Protein AF-A0AAV4MKV2-F1 (afdb_monomer)

Solvent-accessible surface area (backbone atoms only — not comparable to full-atom values): 16990 Å² total; per-residue (Å²): 136,86,70,53,63,86,73,62,61,76,89,38,68,71,73,77,81,74,90,52,66,66,60,51,52,52,49,51,53,54,49,54,58,49,45,43,52,55,52,25,54,71,58,77,49,63,66,92,70,31,40,57,53,22,50,50,35,39,54,48,50,52,52,50,50,50,53,52,50,53,50,51,51,50,53,51,50,55,58,51,53,67,76,67,68,88,72,93,78,82,54,68,83,60,66,81,75,78,70,82,70,58,79,45,41,80,68,66,46,69,58,96,82,42,56,58,62,58,54,49,49,44,46,49,54,50,41,47,46,46,18,34,63,32,66,60,44,90,87,79,41,83,58,74,81,43,28,6,42,80,59,79,27,52,66,65,50,31,52,52,35,52,49,47,48,52,51,52,50,53,49,50,53,51,52,52,50,52,50,53,53,55,46,41,73,80,47,71,83,65,73,54,70,71,47,54,76,66,28,62,52,37,74,77,66,58,46,61,62,91,96,60,63,65,67,63,49,51,52,51,42,44,74,74,67,48,92,73,81,78,74,84,84,79,71,63,48,59,68,54,44,53,48,51,52,50,51,52,50,53,52,51,52,55,51,51,52,50,50,51,54,52,49,52,50,50,62,60,73,70,54,80,74,84,81,80,77,82,78,80,83,77,89,129

Nearest PDB structures (foldseek):
  8qkv-assembly1_M  TM=1.242E-01  e=8.138E+00  Saccharomyces cerevisiae S288C

InterPro domains:
  IPR024041 Ammonium transporter AmtB-like domain [PF00909] (2-79)
  IPR024041 Ammonium transporter AmtB-like domain [PF00909] (102-206)
  IPR029020 Ammonium/urea transporter [G3DSA:1.10.3430.10] (1-85)
  IPR029020 Ammonium/urea transporter [G3DSA:1.10.3430.10] (86-220)

pLDDT: mean 80.58, std 16.39, range [32.56, 98.0]

Foldseek 3Di:
DQAAQPPCDVVHLAADDDPDPVVVVVVVVVVLVVQLCVQLCVLVDDPPVSNVSSVVSNVCSVVVVVVVVVVVVVVVVVVVVVVVDDDPDPCPVVVPDDDDDDPCSVVSNCPPVCCCVCPVVVVLVVLLCQQAAADQDPRPRPVVRAGHPPNPGDCVSNVVSNVVSVVCVCCVVVVVVVVVVVVCVPDNPDDDPLDSVLNCCCVPVVADDPPDDSVVSNVVCVVVVDDDDDPPDDDDYPVVVVVVVVVVVVVVVVVVVVVVVVVVVVVVVPPPDDPPDPPDDDDD

Organism: Caerostris extrusa (NCBI:txid172846)

Secondary structure (DSSP, 8-state):
---PPTTTTTT-SPPPPPS-HHHHHHHHHHHHHHHHHHHHHTT--STTTTHHHHHHHHHHHHHHHHHHHHHHHHHHHHHHHHHT-S--SSSSSGGGS--SS-HHHHTT---TT-HIIIIIIHHHHHHHHHHHHPPP-TTT-TTTT---GGGT--HHHHHHHHHHHHHHHHHHHHHHHHHHHHHHHHS-SSPPHHHHHH-HHHHHH----TT--HHHHHHHHHHTT---PPP-S-PPPHHHHHHHHHHHHHHHHHHHHHHHHHHHHHHHHTSPPP----------

Sequence (284 aa):
MLKPRLHRYDSGTDSLAMGDPGNAIMGLFTLWWGWLVFNTGSSFGITGNKWQYSGRAAINTINASLGGGIAALLMTWLSLFETMGIYSNWCYMCNSGQRSFPFLDRLNIDDPVGAVAVHGVGGILGMTAVGLFVEEDPLLNMTGGLSGLFKGGGFYFLSVQLLSCVCIATWSMSTTFLLLKAINLFIPIRMTEAKELLGADFNEHNIRHDGYDYDAMSQQLIRQGYKMELPKINAPSRHEWDKYLLDKYFESQVQQEQILQNGHRRAWTERPKPRVSRRNIRKK

Radius of gyration: 32.5 Å; Cα contacts (8 Å, |Δi|>4): 159; chains: 1; bounding box: 99×71×99 Å

Structure (mmCIF, N/CA/C/O backbone):
data_AF-A0AAV4MKV2-F1
#
_entry.id   AF-A0AAV4MKV2-F1
#
loop_
_atom_site.group_PDB
_atom_site.id
_atom_site.type_symbol
_atom_site.label_atom_id
_atom_site.label_alt_id
_atom_site.label_comp_id
_atom_site.label_asym_id
_atom_site.label_entity_id
_atom_site.label_seq_id
_atom_site.pdbx_PDB_ins_code
_atom_site.Cartn_x
_atom_site.Cartn_y
_atom_site.Cartn_z
_atom_site.occupancy
_atom_site.B_iso_or_equiv
_atom_site.auth_seq_id
_atom_site.auth_comp_id
_atom_site.auth_asym_id
_atom_site.auth_atom_id
_atom_site.pdbx_PDB_model_num
ATOM 1 N N . MET A 1 1 ? -18.198 -4.438 -1.718 1.00 85.38 1 MET A N 1
ATOM 2 C CA . MET A 1 1 ? -18.321 -5.596 -0.803 1.00 85.38 1 MET A CA 1
ATOM 3 C C . MET A 1 1 ? -18.303 -5.142 0.650 1.00 85.38 1 MET A C 1
ATOM 5 O O . MET A 1 1 ? -19.319 -5.315 1.300 1.00 85.38 1 MET A O 1
ATOM 9 N N . LEU A 1 2 ? -17.221 -4.523 1.139 1.00 88.00 2 LEU A N 1
ATOM 10 C CA . LEU A 1 2 ? -17.109 -4.134 2.551 1.00 88.00 2 LEU A CA 1
ATOM 11 C C . LEU A 1 2 ? -17.912 -2.894 2.957 1.00 88.00 2 LEU A C 1
ATOM 13 O O . LEU A 1 2 ? -18.282 -2.819 4.118 1.00 88.00 2 LEU A O 1
ATOM 17 N N . LYS A 1 3 ? -18.251 -1.998 2.012 1.00 90.69 3 LYS A N 1
ATOM 18 C CA . LYS A 1 3 ? -18.830 -0.654 2.253 1.00 90.69 3 LYS A CA 1
ATOM 19 C C . LYS A 1 3 ? -17.871 0.265 3.047 1.00 90.69 3 LYS A C 1
ATOM 21 O O . LYS A 1 3 ? -16.939 -0.244 3.663 1.00 90.69 3 LYS A O 1
ATOM 26 N N . PRO A 1 4 ? -18.078 1.593 3.040 1.00 91.19 4 PRO A N 1
ATOM 27 C CA . PRO A 1 4 ? -17.299 2.526 3.861 1.00 91.19 4 PRO A CA 1
ATOM 28 C C . PRO A 1 4 ? -17.347 2.221 5.356 1.00 91.19 4 PRO A C 1
ATOM 30 O O . PRO A 1 4 ? -18.337 1.641 5.820 1.00 91.19 4 PRO A O 1
ATOM 33 N N . ARG A 1 5 ? -16.317 2.630 6.109 1.00 91.25 5 ARG A N 1
ATOM 34 C CA . ARG A 1 5 ? -16.359 2.648 7.581 1.00 91.25 5 ARG A CA 1
ATOM 35 C C . ARG A 1 5 ? -17.579 3.426 8.066 1.00 91.25 5 ARG A C 1
ATOM 37 O O . ARG A 1 5 ? -18.035 4.361 7.400 1.00 91.25 5 ARG A O 1
ATOM 44 N N . LEU A 1 6 ? -18.137 2.999 9.194 1.00 90.06 6 LEU A N 1
ATOM 45 C CA . LEU A 1 6 ? -19.321 3.639 9.762 1.00 90.06 6 LEU A CA 1
ATOM 46 C C . LEU A 1 6 ? -19.066 5.129 9.979 1.00 90.06 6 LEU A C 1
ATOM 48 O O . LEU A 1 6 ? -17.997 5.523 10.440 1.00 90.06 6 LEU A O 1
ATOM 52 N N . HIS A 1 7 ? -20.048 5.944 9.601 1.00 88.69 7 HIS A N 1
ATOM 53 C CA . HIS A 1 7 ? -20.020 7.400 9.734 1.00 88.69 7 HIS A CA 1
ATOM 54 C C . HIS A 1 7 ? -18.859 8.118 9.016 1.00 88.69 7 HIS A C 1
ATOM 56 O O . HIS A 1 7 ? -18.666 9.316 9.215 1.00 88.69 7 HIS A O 1
ATOM 62 N N . ARG A 1 8 ? -18.102 7.438 8.133 1.00 86.62 8 ARG A N 1
ATOM 63 C CA . ARG A 1 8 ? -16.940 8.016 7.424 1.00 86.62 8 ARG A CA 1
ATOM 64 C C . ARG A 1 8 ? -17.273 9.287 6.640 1.00 86.62 8 ARG A C 1
ATOM 66 O O . ARG A 1 8 ? -16.419 10.168 6.557 1.00 86.62 8 ARG A O 1
ATOM 73 N N . TYR A 1 9 ? -18.462 9.345 6.041 1.00 87.69 9 TYR A N 1
ATOM 74 C CA . TYR A 1 9 ? -18.882 10.422 5.138 1.00 87.69 9 TYR A CA 1
ATOM 75 C C . TYR A 1 9 ? -20.004 11.303 5.709 1.00 87.69 9 TYR A C 1
ATOM 77 O O . TYR A 1 9 ? -20.496 12.190 5.015 1.00 87.69 9 TYR A O 1
ATOM 85 N N . ASP A 1 10 ? -20.399 11.097 6.969 1.00 87.06 10 ASP A N 1
ATOM 86 C CA . ASP A 1 10 ? -21.524 11.816 7.585 1.00 87.06 10 ASP A CA 1
ATOM 87 C C . ASP A 1 10 ? -21.198 13.298 7.826 1.00 87.06 10 ASP A C 1
ATOM 89 O O . ASP A 1 10 ? -22.064 14.163 7.708 1.00 87.06 10 ASP A O 1
ATOM 93 N N . SER A 1 11 ? -19.932 13.601 8.124 1.00 79.44 11 SER A N 1
ATOM 94 C CA . SER A 1 11 ? -19.403 14.957 8.311 1.00 79.44 11 SER A CA 1
ATOM 95 C C . SER A 1 11 ? -18.717 15.520 7.058 1.00 79.44 11 SER A C 1
ATOM 97 O O . SER A 1 11 ? -18.040 16.545 7.132 1.00 79.44 11 SER A O 1
ATOM 99 N N . GLY A 1 12 ? -18.906 14.877 5.900 1.00 80.88 12 GLY A N 1
ATOM 100 C CA . GLY A 1 12 ? -18.307 15.261 4.623 1.00 80.88 12 GLY A CA 1
ATOM 101 C C . GLY A 1 12 ? -17.178 14.334 4.168 1.00 80.88 12 GLY A C 1
ATOM 102 O O . GLY A 1 12 ? -16.952 13.259 4.715 1.00 80.88 12 GLY A O 1
ATOM 103 N N . THR A 1 13 ? -16.474 14.746 3.113 1.00 77.31 13 THR A N 1
ATOM 104 C CA . THR A 1 13 ? -15.418 13.946 2.467 1.00 77.31 13 THR A CA 1
ATOM 105 C C . THR A 1 13 ? -14.014 14.282 2.954 1.00 77.31 13 THR A C 1
ATOM 107 O O . THR A 1 13 ? -13.050 13.727 2.435 1.00 77.31 13 THR A O 1
ATOM 110 N N . ASP A 1 14 ? -13.879 15.196 3.916 1.00 71.25 14 ASP A N 1
ATOM 111 C CA . ASP A 1 14 ? -12.573 15.638 4.399 1.00 71.25 14 ASP A CA 1
ATOM 112 C C . ASP A 1 14 ? -11.772 14.445 4.959 1.00 71.25 14 ASP A C 1
ATOM 114 O O . ASP A 1 14 ? -12.330 13.444 5.436 1.00 71.25 14 ASP A O 1
ATOM 118 N N . SER A 1 15 ? -10.445 14.513 4.830 1.00 68.38 15 SER A N 1
ATOM 119 C CA . SER A 1 15 ? -9.548 13.448 5.277 1.00 68.38 15 SER A CA 1
ATOM 120 C C . SER A 1 15 ? -9.605 13.299 6.794 1.00 68.38 15 SER A C 1
ATOM 122 O O . SER A 1 15 ? -9.525 14.291 7.521 1.00 68.38 15 SER A O 1
ATOM 124 N N . LEU A 1 16 ? -9.679 12.059 7.276 1.00 72.81 16 LEU A N 1
ATOM 125 C CA . LEU A 1 16 ? -9.583 11.778 8.706 1.00 72.81 16 LEU A CA 1
ATOM 126 C C . LEU A 1 16 ? -8.183 12.118 9.231 1.00 72.81 16 LEU A C 1
ATOM 128 O O . LEU A 1 16 ? -7.187 11.983 8.517 1.00 72.81 16 LEU A O 1
ATOM 132 N N . ALA A 1 17 ? -8.116 12.528 10.497 1.00 74.94 17 ALA A N 1
ATOM 133 C CA . ALA A 1 17 ? -6.847 12.736 11.175 1.00 74.94 17 ALA A CA 1
ATOM 134 C C . ALA A 1 17 ? -6.022 11.439 11.184 1.00 74.94 17 ALA A C 1
ATOM 136 O O . ALA A 1 17 ? -6.546 10.340 11.377 1.00 74.94 17 ALA A O 1
ATOM 137 N N . MET A 1 18 ? -4.716 11.581 10.968 1.00 77.25 18 MET A N 1
ATOM 138 C CA . MET A 1 18 ? -3.774 10.471 11.053 1.00 77.25 18 MET A CA 1
ATOM 139 C C . MET A 1 18 ? -3.703 9.966 12.496 1.00 77.25 18 MET A C 1
ATOM 141 O O . MET A 1 18 ? -3.580 10.774 13.412 1.00 77.25 18 MET A O 1
ATOM 145 N N . GLY A 1 19 ? -3.760 8.643 12.683 1.00 78.31 19 GLY A N 1
ATOM 146 C CA . GLY A 1 19 ? -3.748 8.036 14.018 1.00 78.31 19 GLY A CA 1
ATOM 147 C C . GLY A 1 19 ? -2.473 8.354 14.800 1.00 78.31 19 GLY A C 1
ATOM 148 O O . GLY A 1 19 ? -2.546 8.906 15.891 1.00 78.31 19 GLY A O 1
ATOM 149 N N . ASP A 1 20 ? -1.306 8.055 14.220 1.00 84.38 20 ASP A N 1
ATOM 150 C CA . ASP A 1 20 ? -0.010 8.400 14.809 1.00 84.38 20 ASP A CA 1
ATOM 151 C C . ASP A 1 20 ? 1.011 8.820 13.731 1.00 84.38 20 ASP A C 1
ATOM 153 O O . ASP A 1 20 ? 1.541 7.969 13.001 1.00 84.38 20 ASP A O 1
ATOM 157 N N . PRO A 1 21 ? 1.324 10.125 13.634 1.00 85.69 21 PRO A N 1
ATOM 158 C CA . PRO A 1 21 ? 2.342 10.637 12.723 1.00 85.69 21 PRO A CA 1
ATOM 159 C C . PRO A 1 21 ? 3.744 10.066 12.964 1.00 85.69 21 PRO A C 1
ATOM 161 O O . PRO A 1 21 ? 4.503 9.904 12.008 1.00 85.69 21 PRO A O 1
ATOM 164 N N . GLY A 1 22 ? 4.098 9.741 14.212 1.00 90.81 22 GLY A N 1
ATOM 165 C CA . GLY A 1 22 ? 5.411 9.193 14.552 1.00 90.81 22 GLY A CA 1
ATOM 166 C C . GLY A 1 22 ? 5.625 7.824 13.912 1.00 90.81 22 GLY A C 1
ATOM 167 O O . GLY A 1 22 ? 6.602 7.613 13.187 1.00 90.81 22 GLY A O 1
ATOM 168 N N . ASN A 1 23 ? 4.662 6.919 14.095 1.00 90.25 23 ASN A N 1
ATOM 169 C CA . ASN A 1 23 ? 4.674 5.607 13.452 1.00 90.25 23 ASN A CA 1
ATOM 170 C C . ASN A 1 23 ? 4.622 5.693 11.921 1.00 90.25 23 ASN A C 1
ATOM 172 O O . ASN A 1 23 ? 5.293 4.910 11.247 1.00 90.25 23 ASN A O 1
ATOM 176 N N . ALA A 1 24 ? 3.891 6.658 11.357 1.00 86.94 24 ALA A N 1
ATOM 177 C CA . ALA A 1 24 ? 3.858 6.863 9.910 1.00 86.94 24 ALA A CA 1
ATOM 178 C C . ALA A 1 24 ? 5.238 7.253 9.344 1.00 86.94 24 ALA A C 1
ATOM 180 O O . ALA A 1 24 ? 5.659 6.709 8.322 1.00 86.94 24 ALA A O 1
ATOM 181 N N . ILE A 1 25 ? 5.975 8.140 10.023 1.00 90.38 25 ILE A N 1
ATOM 182 C CA . ILE A 1 25 ? 7.336 8.542 9.626 1.00 90.38 25 ILE A CA 1
ATOM 183 C C . ILE A 1 25 ? 8.316 7.372 9.762 1.00 90.38 25 ILE A C 1
ATOM 185 O O . ILE A 1 25 ? 9.126 7.139 8.863 1.00 90.38 25 ILE A O 1
ATOM 189 N N . MET A 1 26 ? 8.228 6.608 10.854 1.00 94.06 26 MET A N 1
ATOM 190 C CA . MET A 1 26 ? 9.049 5.409 11.038 1.00 94.06 26 MET A CA 1
ATOM 191 C C . MET A 1 26 ? 8.779 4.372 9.944 1.00 94.06 26 MET A C 1
ATOM 193 O O . MET A 1 26 ? 9.718 3.857 9.338 1.00 94.06 26 MET A O 1
ATOM 197 N N . GLY A 1 27 ? 7.505 4.127 9.627 1.00 93.50 27 GLY A N 1
ATOM 198 C CA . GLY A 1 27 ? 7.098 3.253 8.531 1.00 93.50 27 GLY A CA 1
ATOM 199 C C . GLY A 1 27 ? 7.625 3.733 7.179 1.00 93.50 27 GLY A C 1
ATOM 200 O O . GLY A 1 27 ? 8.200 2.940 6.436 1.00 93.50 27 GLY A O 1
ATOM 201 N N . LEU A 1 28 ? 7.513 5.032 6.882 1.00 90.50 28 LEU A N 1
ATOM 202 C CA . LEU A 1 28 ? 8.083 5.640 5.677 1.00 90.50 28 LEU A CA 1
ATOM 203 C C . LEU A 1 28 ? 9.594 5.400 5.585 1.00 90.50 28 LEU A C 1
ATOM 205 O O . LEU A 1 28 ? 10.079 4.993 4.533 1.00 90.50 28 LEU A O 1
ATOM 209 N N . PHE A 1 29 ? 10.337 5.621 6.670 1.00 92.88 29 PHE A N 1
ATOM 210 C CA . PHE A 1 29 ? 11.784 5.411 6.698 1.00 92.88 29 PHE A CA 1
ATOM 211 C C . PHE A 1 29 ? 12.155 3.948 6.427 1.00 92.88 29 PHE A C 1
ATOM 213 O O . PHE A 1 29 ? 13.013 3.671 5.586 1.00 92.88 29 PHE A O 1
ATOM 220 N N . THR A 1 30 ? 11.482 3.005 7.093 1.00 96.06 30 THR A N 1
ATOM 221 C CA . THR A 1 30 ? 11.700 1.570 6.877 1.00 96.06 30 THR A CA 1
ATOM 222 C C . THR A 1 30 ? 11.360 1.163 5.445 1.00 96.06 30 THR A C 1
ATOM 224 O O . THR A 1 30 ? 12.138 0.446 4.815 1.00 96.06 30 THR A O 1
ATOM 227 N N . LEU A 1 31 ? 10.238 1.648 4.906 1.00 93.94 31 LEU A N 1
ATOM 228 C CA . LEU A 1 31 ? 9.838 1.388 3.526 1.00 93.94 31 LEU A CA 1
ATOM 229 C C . LEU A 1 31 ? 10.840 1.968 2.536 1.00 93.94 31 LEU A C 1
ATOM 231 O O . LEU A 1 31 ? 11.198 1.278 1.593 1.00 93.94 31 LEU A O 1
ATOM 235 N N . TRP A 1 32 ? 11.328 3.189 2.750 1.00 92.94 32 TRP A N 1
ATOM 236 C CA . TRP A 1 32 ? 12.265 3.848 1.842 1.00 92.94 32 TRP A CA 1
ATOM 237 C C . TRP A 1 32 ? 13.595 3.091 1.736 1.00 92.94 32 TRP A C 1
ATOM 239 O O . TRP A 1 32 ? 14.052 2.797 0.628 1.00 92.94 32 TRP A O 1
ATOM 249 N N . TRP A 1 33 ? 14.167 2.676 2.872 1.00 92.75 33 TRP A N 1
ATOM 250 C CA . TRP A 1 33 ? 15.361 1.823 2.891 1.00 92.75 33 TRP A CA 1
ATOM 251 C C . TRP A 1 33 ? 15.103 0.432 2.312 1.00 92.75 33 TRP A C 1
ATOM 253 O O . TRP A 1 33 ? 15.914 -0.076 1.536 1.00 92.75 33 TRP A O 1
ATOM 263 N N . GLY A 1 34 ? 13.963 -0.175 2.647 1.00 95.62 34 GLY A N 1
ATOM 264 C CA . GLY A 1 34 ? 13.554 -1.459 2.083 1.00 95.62 34 GLY A CA 1
ATOM 265 C C . GLY A 1 34 ? 13.403 -1.400 0.562 1.00 95.62 34 GLY A C 1
ATOM 266 O O . GLY A 1 34 ? 13.845 -2.311 -0.135 1.00 95.62 34 GLY A O 1
ATOM 267 N N . TRP A 1 35 ? 12.864 -0.300 0.032 1.00 94.56 35 TRP A N 1
ATOM 268 C CA . TRP A 1 35 ? 12.666 -0.098 -1.403 1.00 94.56 35 TRP A CA 1
ATOM 269 C C . TRP A 1 35 ? 13.981 0.003 -2.167 1.00 94.56 35 TRP A C 1
ATOM 271 O O . TRP A 1 35 ? 14.080 -0.478 -3.298 1.00 94.56 35 TRP A O 1
ATOM 281 N N . LEU A 1 36 ? 15.008 0.587 -1.542 1.00 93.31 36 LEU A N 1
ATOM 282 C CA . LEU A 1 36 ? 16.346 0.622 -2.115 1.00 93.31 36 LEU A CA 1
ATOM 283 C C . LEU A 1 36 ? 16.864 -0.803 -2.341 1.00 93.31 36 LEU A C 1
ATOM 285 O O . LEU A 1 36 ? 17.320 -1.127 -3.436 1.00 93.31 36 LEU A O 1
ATOM 289 N N . VAL A 1 37 ? 16.734 -1.685 -1.348 1.00 92.44 37 VAL A N 1
ATOM 290 C CA . VAL A 1 37 ? 17.136 -3.095 -1.477 1.00 92.44 37 VAL A CA 1
ATOM 291 C C . VAL A 1 37 ? 16.248 -3.834 -2.481 1.00 92.44 37 VAL A C 1
ATOM 293 O O . VAL A 1 37 ? 16.759 -4.570 -3.321 1.00 92.44 37 VAL A O 1
ATOM 296 N N . PHE A 1 38 ? 14.936 -3.597 -2.450 1.00 94.69 38 PHE A N 1
ATOM 297 C CA . PHE A 1 38 ? 13.969 -4.220 -3.354 1.00 94.69 38 PHE A CA 1
ATOM 298 C C . PHE A 1 38 ? 14.297 -3.946 -4.832 1.00 94.69 38 PHE A C 1
ATOM 300 O O . PHE A 1 38 ? 14.419 -4.872 -5.637 1.00 94.69 38 PHE A O 1
ATOM 307 N N . ASN A 1 39 ? 14.526 -2.679 -5.189 1.00 93.50 39 ASN A N 1
ATOM 308 C CA . ASN A 1 39 ? 14.812 -2.290 -6.570 1.00 93.50 39 ASN A CA 1
ATOM 309 C C . ASN A 1 39 ? 16.217 -2.718 -7.009 1.00 93.50 39 ASN A C 1
ATOM 311 O O . ASN A 1 39 ? 16.400 -3.210 -8.121 1.00 93.50 39 ASN A O 1
ATOM 315 N N . THR A 1 40 ? 17.220 -2.555 -6.145 1.00 91.50 40 THR A N 1
ATOM 316 C CA . THR A 1 40 ? 18.612 -2.891 -6.488 1.00 91.50 40 THR A CA 1
ATOM 317 C C . THR A 1 40 ? 18.863 -4.396 -6.555 1.00 91.50 40 THR A C 1
ATOM 319 O O . THR A 1 40 ? 19.663 -4.836 -7.384 1.00 91.50 40 THR A O 1
ATOM 322 N N . GLY A 1 41 ? 18.169 -5.184 -5.728 1.00 90.31 41 GLY A N 1
ATOM 323 C CA . GLY A 1 41 ? 18.223 -6.646 -5.717 1.00 90.31 41 GLY A CA 1
ATOM 324 C C . GLY A 1 41 ? 17.496 -7.308 -6.891 1.00 90.31 41 GLY A C 1
ATOM 325 O O . GLY A 1 41 ? 17.807 -8.447 -7.234 1.00 90.31 41 GLY A O 1
ATOM 326 N N . SER A 1 42 ? 16.600 -6.585 -7.569 1.00 90.38 42 SER A N 1
ATOM 327 C CA . SER A 1 42 ? 15.843 -7.087 -8.729 1.00 90.38 42 SER A CA 1
ATOM 328 C C . SER A 1 42 ? 16.703 -7.343 -9.981 1.00 90.38 42 SER A C 1
ATOM 330 O O . SER A 1 42 ? 16.209 -7.870 -10.973 1.00 90.38 42 SER A O 1
ATOM 332 N N . SER A 1 43 ? 18.000 -7.015 -9.955 1.00 84.50 43 SER A N 1
ATOM 333 C CA . SER A 1 43 ? 18.969 -7.386 -11.000 1.00 84.50 43 SER A CA 1
ATOM 334 C C . SER A 1 43 ? 19.463 -8.841 -10.896 1.00 84.50 43 SER A C 1
ATOM 336 O O . SER A 1 43 ? 20.118 -9.337 -11.817 1.00 84.50 43 SER A O 1
ATOM 338 N N . PHE A 1 44 ? 19.172 -9.526 -9.780 1.00 83.56 44 PHE A N 1
ATOM 339 C CA . PHE A 1 44 ? 19.547 -10.918 -9.496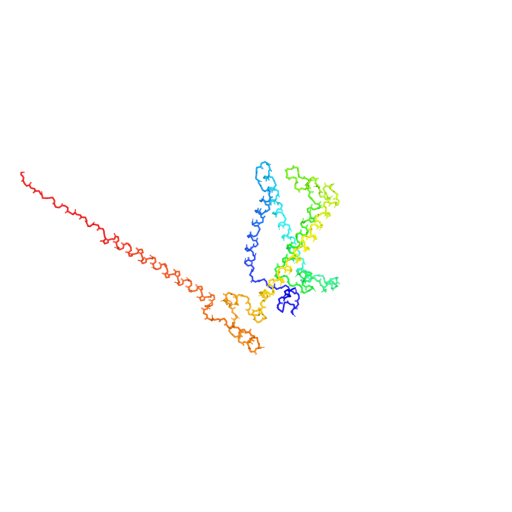 1.00 83.56 44 PHE A CA 1
ATOM 340 C C . PHE A 1 44 ? 21.051 -11.232 -9.626 1.00 83.56 44 PHE A C 1
ATOM 342 O O . PHE A 1 44 ? 21.436 -12.368 -9.913 1.00 83.56 44 PHE A O 1
ATOM 349 N N . GLY A 1 45 ? 21.936 -10.253 -9.417 1.00 80.75 45 GLY A N 1
ATOM 350 C CA . GLY A 1 45 ? 23.374 -10.516 -9.334 1.00 80.75 45 GLY A CA 1
ATOM 351 C C . GLY A 1 45 ? 24.265 -9.284 -9.454 1.00 80.75 45 GLY A C 1
ATOM 352 O O . GLY A 1 45 ? 23.881 -8.265 -10.017 1.00 80.75 45 GLY A O 1
ATOM 353 N N . ILE A 1 46 ? 25.494 -9.409 -8.947 1.00 83.56 46 ILE A N 1
ATOM 354 C CA . ILE A 1 46 ? 26.539 -8.368 -9.010 1.00 83.56 46 ILE A CA 1
ATOM 355 C C . ILE A 1 46 ? 27.667 -8.705 -9.999 1.00 83.56 46 ILE A C 1
ATOM 357 O O . ILE A 1 46 ? 28.461 -7.840 -10.365 1.00 83.56 46 ILE A O 1
ATOM 361 N N . THR A 1 47 ? 27.744 -9.956 -10.454 1.00 85.38 47 THR A N 1
ATOM 362 C CA . THR A 1 47 ? 28.772 -10.440 -11.381 1.00 85.38 47 THR A CA 1
ATOM 363 C C . THR A 1 47 ? 28.414 -10.122 -12.835 1.00 85.38 47 THR A C 1
ATOM 365 O O . THR A 1 47 ? 27.255 -9.878 -13.165 1.00 85.38 47 THR A O 1
ATOM 368 N N . GLY A 1 48 ? 29.414 -10.099 -13.724 1.00 81.56 48 GLY A N 1
ATOM 369 C CA . GLY A 1 48 ? 29.190 -9.908 -15.164 1.00 81.56 48 GLY A CA 1
ATOM 370 C C . GLY A 1 48 ? 28.570 -8.554 -15.523 1.00 81.56 48 GLY A C 1
ATOM 371 O O . GLY A 1 48 ? 27.631 -8.507 -16.304 1.00 81.56 48 GLY A O 1
ATOM 372 N N . ASN A 1 49 ? 29.052 -7.462 -14.918 1.00 84.12 49 ASN A N 1
ATOM 373 C CA . ASN A 1 49 ? 28.556 -6.085 -15.097 1.00 84.12 49 ASN A CA 1
ATOM 374 C C . ASN A 1 49 ? 27.113 -5.813 -14.631 1.00 84.12 49 ASN A C 1
ATOM 376 O O . ASN A 1 49 ? 26.667 -4.668 -14.683 1.00 84.12 49 ASN A O 1
ATOM 380 N N . LYS A 1 50 ? 26.409 -6.803 -14.068 1.00 84.69 50 LYS A N 1
ATOM 381 C CA . LYS A 1 50 ? 25.051 -6.621 -13.525 1.00 84.69 50 LYS A CA 1
ATOM 382 C C . LYS A 1 50 ? 24.973 -5.608 -12.377 1.00 84.69 50 LYS A C 1
ATOM 384 O O . LYS A 1 50 ? 23.943 -4.961 -12.200 1.00 84.69 50 LYS A O 1
ATOM 389 N N . TRP A 1 51 ? 26.083 -5.380 -11.667 1.00 87.25 51 TRP A N 1
ATOM 390 C CA . TRP A 1 51 ? 26.200 -4.329 -10.648 1.00 87.25 51 TRP A CA 1
ATOM 391 C C . TRP A 1 51 ? 25.854 -2.928 -11.182 1.00 87.25 51 TRP A C 1
ATOM 393 O O . TRP A 1 51 ? 25.369 -2.092 -10.420 1.00 87.25 51 TRP A O 1
ATOM 403 N N . GLN A 1 52 ? 26.039 -2.669 -12.483 1.00 88.06 52 GLN A N 1
ATOM 404 C CA . GLN A 1 52 ? 25.681 -1.392 -13.106 1.00 88.06 52 GLN A CA 1
ATOM 405 C C . GLN A 1 52 ? 24.164 -1.151 -13.080 1.00 88.06 52 GLN A C 1
ATOM 407 O O . GLN A 1 52 ? 23.728 -0.021 -12.866 1.00 88.06 52 GLN A O 1
ATOM 412 N N . TYR A 1 53 ? 23.354 -2.205 -13.224 1.00 87.06 53 TYR A N 1
ATOM 413 C CA . TYR A 1 53 ? 21.889 -2.123 -13.166 1.00 87.06 53 TYR A CA 1
ATOM 414 C C . TYR A 1 53 ? 21.420 -1.884 -11.746 1.00 87.06 53 TYR A C 1
ATOM 416 O O . TYR A 1 53 ? 20.577 -1.021 -11.528 1.00 87.06 53 TYR A O 1
ATOM 424 N N . SER A 1 54 ? 22.024 -2.569 -10.773 1.00 90.62 54 SER A N 1
ATOM 425 C CA . SER A 1 54 ? 21.781 -2.287 -9.357 1.00 90.62 54 SER A CA 1
ATOM 426 C C . SER A 1 54 ? 22.151 -0.843 -9.007 1.00 90.62 54 SER A C 1
ATOM 428 O O . SER A 1 54 ? 21.369 -0.166 -8.350 1.00 90.62 54 SER A O 1
ATOM 430 N N . GLY A 1 55 ? 23.278 -0.318 -9.500 1.00 91.31 55 GLY A N 1
ATOM 431 C CA . GLY A 1 55 ? 23.656 1.087 -9.305 1.00 91.31 55 GLY A CA 1
ATOM 432 C C . GLY A 1 55 ? 22.657 2.073 -9.924 1.00 91.31 55 GLY A C 1
ATOM 433 O O . GLY A 1 55 ? 22.214 3.008 -9.258 1.00 91.31 55 GLY A O 1
ATOM 434 N N . ARG A 1 56 ? 22.238 1.841 -11.176 1.00 90.06 56 ARG A N 1
ATOM 435 C CA . ARG A 1 56 ? 21.218 2.663 -11.853 1.00 90.06 56 ARG A CA 1
ATOM 436 C C . ARG A 1 56 ? 19.867 2.595 -11.140 1.00 90.06 56 ARG A C 1
ATOM 438 O O . ARG A 1 56 ? 19.234 3.628 -10.942 1.00 90.06 56 ARG A O 1
ATOM 445 N N . ALA A 1 57 ? 19.449 1.407 -10.708 1.00 91.06 57 ALA A N 1
ATOM 446 C CA . ALA A 1 57 ? 18.227 1.212 -9.938 1.00 91.06 57 ALA A CA 1
ATOM 447 C C . ALA A 1 57 ? 18.282 1.963 -8.599 1.00 91.06 57 ALA A C 1
ATOM 449 O O . ALA A 1 57 ? 17.299 2.603 -8.232 1.00 91.06 57 ALA A O 1
ATOM 450 N N . ALA A 1 58 ? 19.427 1.960 -7.906 1.00 93.94 58 ALA A N 1
ATOM 451 C CA . ALA A 1 58 ? 19.617 2.712 -6.665 1.00 93.94 58 ALA A CA 1
ATOM 452 C C . ALA A 1 58 ? 19.415 4.218 -6.886 1.00 93.94 58 ALA A C 1
ATOM 454 O O . ALA A 1 58 ? 18.589 4.841 -6.219 1.00 93.94 58 ALA A O 1
ATOM 455 N N . ILE A 1 59 ? 20.119 4.785 -7.871 1.00 94.19 59 ILE A N 1
ATOM 456 C CA . ILE A 1 59 ? 20.051 6.215 -8.205 1.00 94.19 59 ILE A CA 1
ATOM 457 C C . ILE A 1 59 ? 18.630 6.608 -8.620 1.00 94.19 59 ILE A C 1
ATOM 459 O O . ILE A 1 59 ? 18.093 7.594 -8.119 1.00 94.19 59 ILE A O 1
ATOM 463 N N . ASN A 1 60 ? 17.990 5.814 -9.483 1.00 93.06 60 ASN A N 1
ATOM 464 C CA . ASN A 1 60 ? 16.621 6.071 -9.924 1.00 93.06 60 ASN A CA 1
ATOM 465 C C . ASN A 1 60 ? 15.621 5.999 -8.767 1.00 93.06 60 ASN A C 1
ATOM 467 O O . ASN A 1 60 ? 14.710 6.816 -8.714 1.00 93.06 60 ASN A O 1
ATOM 471 N N . THR A 1 61 ? 15.804 5.075 -7.820 1.00 94.12 61 THR A N 1
ATOM 472 C CA . THR A 1 61 ? 14.942 4.959 -6.632 1.00 94.12 61 THR A CA 1
ATOM 473 C C . THR A 1 61 ? 15.032 6.215 -5.769 1.00 94.12 61 THR A C 1
ATOM 475 O O . THR A 1 61 ? 14.005 6.782 -5.393 1.00 94.12 61 THR A O 1
ATOM 478 N N . ILE A 1 62 ? 16.250 6.697 -5.508 1.00 95.00 62 ILE A N 1
ATOM 479 C CA . ILE A 1 62 ? 16.472 7.914 -4.718 1.00 95.00 62 ILE A CA 1
ATOM 480 C C . ILE A 1 62 ? 15.889 9.129 -5.449 1.00 95.00 62 ILE A C 1
ATOM 482 O O . ILE A 1 62 ? 15.062 9.838 -4.878 1.00 95.00 62 ILE A O 1
ATOM 486 N N . ASN A 1 63 ? 16.230 9.323 -6.725 1.00 94.94 63 ASN A N 1
ATOM 487 C CA . ASN A 1 63 ? 15.740 10.452 -7.520 1.00 94.94 63 ASN A CA 1
ATOM 488 C C . ASN A 1 63 ? 14.212 10.461 -7.655 1.00 94.94 63 ASN A C 1
ATOM 490 O O . ASN A 1 63 ? 13.595 11.513 -7.502 1.00 94.94 63 ASN A O 1
ATOM 494 N N . ALA A 1 64 ? 13.589 9.303 -7.895 1.00 92.38 64 ALA A N 1
ATOM 495 C CA . ALA A 1 64 ? 12.136 9.190 -7.980 1.00 92.38 64 ALA A CA 1
ATOM 496 C C . ALA A 1 64 ? 11.466 9.518 -6.639 1.00 92.38 64 ALA A C 1
ATOM 498 O O . ALA A 1 64 ? 10.485 10.258 -6.615 1.00 92.38 64 ALA A O 1
ATOM 499 N N . SER A 1 65 ? 12.013 9.021 -5.523 1.00 91.50 65 SER A N 1
ATOM 500 C CA . SER A 1 65 ? 11.470 9.306 -4.188 1.00 91.50 65 SER A CA 1
ATOM 501 C C . SER A 1 65 ? 11.585 10.789 -3.809 1.00 91.50 65 SER A C 1
ATOM 503 O O . SER A 1 65 ? 10.613 11.368 -3.326 1.00 91.50 65 SER A O 1
ATOM 505 N N . LEU A 1 66 ? 12.718 11.438 -4.109 1.00 92.44 66 LEU A N 1
ATOM 506 C CA . LEU A 1 66 ? 12.905 12.878 -3.909 1.00 92.44 66 LEU A CA 1
ATOM 507 C C . LEU A 1 66 ? 11.968 13.702 -4.797 1.00 92.44 66 LEU A C 1
ATOM 509 O O . LEU A 1 66 ? 11.308 14.613 -4.304 1.00 92.44 66 LEU A O 1
ATOM 513 N N . GLY A 1 67 ? 11.869 13.367 -6.087 1.00 90.38 67 GLY A N 1
ATOM 514 C CA . GLY A 1 67 ? 10.975 14.052 -7.020 1.00 90.38 67 GLY A CA 1
ATOM 515 C C . GLY A 1 67 ? 9.508 13.937 -6.606 1.00 90.38 67 GLY A C 1
ATOM 516 O O . GLY A 1 67 ? 8.804 14.944 -6.558 1.00 90.38 67 GLY A O 1
ATOM 517 N N . GLY A 1 68 ? 9.063 12.733 -6.237 1.00 86.19 68 GLY A N 1
ATOM 518 C CA . GLY A 1 68 ? 7.711 12.490 -5.731 1.00 86.19 68 GLY A CA 1
ATOM 519 C C . GLY A 1 68 ? 7.428 13.228 -4.422 1.00 86.19 68 GLY A C 1
ATOM 520 O O . GLY A 1 68 ? 6.379 13.855 -4.294 1.00 86.19 68 GLY A O 1
ATOM 521 N N . GLY A 1 69 ? 8.375 13.217 -3.479 1.00 86.19 69 GLY A N 1
ATOM 522 C CA . GLY A 1 69 ? 8.258 13.928 -2.204 1.00 86.19 69 GLY A CA 1
ATOM 523 C C . GLY A 1 69 ? 8.175 15.446 -2.375 1.00 86.19 69 GLY A C 1
ATOM 524 O O . GLY A 1 69 ? 7.278 16.077 -1.823 1.00 86.19 69 GLY A O 1
ATOM 525 N N . ILE A 1 70 ? 9.054 16.035 -3.191 1.00 88.38 70 ILE A N 1
ATOM 526 C CA . ILE A 1 70 ? 9.026 17.473 -3.497 1.00 88.38 70 ILE A CA 1
ATOM 527 C C . ILE A 1 70 ? 7.722 17.841 -4.206 1.00 88.38 70 ILE A C 1
ATOM 529 O O . ILE A 1 70 ? 7.078 18.811 -3.816 1.00 88.38 70 ILE A O 1
ATOM 533 N N . ALA A 1 71 ? 7.293 17.062 -5.203 1.00 81.56 71 ALA A N 1
ATOM 534 C CA . ALA A 1 71 ? 6.031 17.307 -5.896 1.00 81.56 71 ALA A CA 1
ATOM 535 C C . ALA A 1 71 ? 4.832 17.239 -4.936 1.00 81.56 71 ALA A C 1
ATOM 537 O O . ALA A 1 71 ? 3.975 18.117 -4.974 1.00 81.56 71 ALA A O 1
ATOM 538 N N . ALA A 1 72 ? 4.790 16.253 -4.035 1.00 79.69 72 ALA A N 1
ATOM 539 C CA . ALA A 1 72 ? 3.732 16.135 -3.035 1.00 79.69 72 ALA A CA 1
ATOM 540 C C . ALA A 1 72 ? 3.720 17.325 -2.057 1.00 79.69 72 ALA A C 1
ATOM 542 O O . ALA A 1 72 ? 2.652 17.864 -1.758 1.00 79.69 72 ALA A O 1
ATOM 543 N N . LEU A 1 73 ? 4.894 17.776 -1.601 1.00 81.50 73 LEU A N 1
ATOM 544 C CA . LEU A 1 73 ? 5.026 18.953 -0.735 1.00 81.50 73 LEU A CA 1
ATOM 545 C C . LEU A 1 73 ? 4.596 20.235 -1.449 1.00 81.50 73 LEU A C 1
ATOM 547 O O . LEU A 1 73 ? 3.858 21.025 -0.870 1.00 81.50 73 LEU A O 1
ATOM 551 N N . LEU A 1 74 ? 5.003 20.424 -2.706 1.00 80.31 74 LEU A N 1
ATOM 552 C CA . LEU A 1 74 ? 4.603 21.572 -3.521 1.00 80.31 74 LEU A CA 1
ATOM 553 C C . LEU A 1 74 ? 3.096 21.582 -3.776 1.00 80.31 74 LEU A C 1
ATOM 555 O O . LEU A 1 74 ? 2.465 22.618 -3.609 1.00 80.31 74 LEU A O 1
ATOM 559 N N . MET A 1 75 ? 2.503 20.438 -4.121 1.00 72.38 75 MET A N 1
ATOM 560 C CA . MET A 1 75 ? 1.054 20.321 -4.309 1.00 72.38 75 MET A CA 1
ATOM 561 C C . MET A 1 75 ? 0.295 20.627 -3.015 1.00 72.38 75 MET A C 1
ATOM 563 O O . MET A 1 75 ? -0.681 21.375 -3.033 1.00 72.38 75 MET A O 1
ATOM 567 N N . THR A 1 76 ? 0.777 20.109 -1.882 1.00 72.44 76 THR A N 1
ATOM 568 C CA . THR A 1 76 ? 0.203 20.407 -0.563 1.00 72.44 76 THR A CA 1
ATOM 569 C C . THR A 1 76 ? 0.313 21.899 -0.257 1.00 72.44 76 THR A C 1
ATOM 571 O O . THR A 1 76 ? -0.678 22.531 0.094 1.00 72.44 76 THR A O 1
ATOM 574 N N . TRP A 1 77 ? 1.491 22.488 -0.463 1.00 69.75 77 TRP A N 1
ATOM 575 C CA . TRP A 1 77 ? 1.737 23.910 -0.252 1.00 69.75 77 TRP A CA 1
ATOM 576 C C . TRP A 1 77 ? 0.807 24.771 -1.114 1.00 69.75 77 TRP A C 1
ATOM 578 O O . TRP A 1 77 ? 0.079 25.589 -0.567 1.00 69.75 77 TRP A O 1
ATOM 588 N N . LEU A 1 78 ? 0.717 24.526 -2.423 1.00 72.25 78 LEU A N 1
ATOM 589 C CA . LEU A 1 78 ? -0.182 25.262 -3.320 1.00 72.25 78 LEU A CA 1
ATOM 590 C C . LEU A 1 78 ? -1.653 25.163 -2.885 1.00 72.25 78 LEU A C 1
ATOM 592 O O . LEU A 1 78 ? -2.343 26.179 -2.844 1.00 72.25 78 LEU A O 1
ATOM 596 N N . SER A 1 79 ? -2.111 23.977 -2.473 1.00 63.56 79 SER A N 1
ATOM 597 C CA . SER A 1 79 ? -3.485 23.796 -1.981 1.00 63.56 79 SER A CA 1
ATOM 598 C C . SER A 1 79 ? -3.772 24.564 -0.681 1.00 63.56 79 SER A C 1
ATOM 600 O O . SER A 1 79 ? -4.878 25.064 -0.487 1.00 63.56 79 SER A O 1
ATOM 602 N N . LEU A 1 80 ? -2.767 24.732 0.188 1.00 61.38 80 LEU A N 1
ATOM 603 C CA . LEU A 1 80 ? -2.888 25.530 1.411 1.00 61.38 80 LEU A CA 1
ATOM 604 C C . LEU A 1 80 ? -2.907 27.039 1.115 1.00 61.38 80 LEU A C 1
ATOM 606 O O . LEU A 1 80 ? -3.611 27.794 1.789 1.00 61.38 80 LEU A O 1
ATOM 610 N N . PHE A 1 81 ? -2.184 27.492 0.086 1.00 55.00 81 PHE A N 1
ATOM 611 C CA . PHE A 1 81 ? -2.199 28.896 -0.345 1.00 55.00 81 PHE A CA 1
ATOM 612 C C . PHE A 1 81 ? -3.568 29.326 -0.880 1.00 55.00 81 PHE A C 1
ATOM 614 O O . PHE A 1 81 ? -4.010 30.440 -0.595 1.00 55.00 81 PHE A O 1
ATOM 621 N N . GLU A 1 82 ? -4.279 28.440 -1.578 1.00 51.47 82 GLU A N 1
ATOM 622 C CA . GLU A 1 82 ? -5.653 28.698 -2.024 1.00 51.47 82 GLU A CA 1
ATOM 623 C C . GLU A 1 82 ? -6.632 28.849 -0.847 1.00 51.47 82 GLU A C 1
ATOM 625 O O . GLU A 1 82 ? -7.530 29.690 -0.900 1.00 51.47 82 GLU A O 1
ATOM 630 N N . THR A 1 83 ? -6.420 28.123 0.258 1.00 50.38 83 THR A N 1
ATOM 631 C CA . THR A 1 83 ? -7.228 28.270 1.484 1.00 50.38 83 THR A CA 1
ATOM 632 C C . THR A 1 83 ? -6.915 29.525 2.312 1.00 50.38 83 THR A C 1
ATOM 634 O O . THR A 1 83 ? -7.750 29.923 3.121 1.00 50.38 83 THR A O 1
ATOM 637 N N . MET A 1 84 ? -5.765 30.187 2.101 1.00 49.06 84 MET A N 1
ATOM 638 C CA . MET A 1 84 ? -5.346 31.390 2.850 1.00 49.06 84 MET A CA 1
ATOM 639 C C . MET A 1 84 ? -5.662 32.737 2.161 1.00 49.06 84 MET A C 1
ATOM 641 O O . MET A 1 84 ? -5.289 33.786 2.678 1.00 49.06 84 MET A O 1
ATOM 645 N N . GLY A 1 85 ? -6.391 32.737 1.038 1.00 49.12 85 GLY A N 1
ATOM 646 C CA . GLY A 1 85 ? -7.124 33.913 0.543 1.00 49.12 85 GLY A CA 1
ATOM 647 C C . GLY A 1 85 ? -6.300 35.133 0.094 1.00 49.12 85 GLY A C 1
ATOM 648 O O . GLY A 1 85 ? -6.368 36.179 0.732 1.00 49.12 85 GLY A O 1
ATOM 649 N N . ILE A 1 86 ? -5.630 35.058 -1.069 1.00 48.47 86 ILE A N 1
ATOM 650 C CA . ILE A 1 86 ? -5.111 36.259 -1.779 1.00 48.47 86 ILE A CA 1
ATOM 651 C C . ILE A 1 86 ? -5.654 36.431 -3.219 1.00 48.47 86 ILE A C 1
ATOM 653 O O . ILE A 1 86 ? -5.465 37.486 -3.812 1.00 48.47 86 ILE A O 1
ATOM 657 N N . TYR A 1 87 ? -6.453 35.507 -3.771 1.00 41.53 87 TYR A N 1
ATOM 658 C CA . TYR A 1 87 ? -7.128 35.740 -5.065 1.00 41.53 87 TYR A CA 1
ATOM 659 C C . TYR A 1 87 ? -8.577 35.232 -5.067 1.00 41.53 87 TYR A C 1
ATOM 661 O O . TYR A 1 87 ? -8.891 34.148 -5.556 1.00 41.53 87 TYR A O 1
ATOM 669 N N . SER A 1 88 ? -9.488 36.043 -4.526 1.00 48.00 88 SER A N 1
ATOM 670 C CA . SER A 1 88 ? -10.935 35.873 -4.676 1.00 48.00 88 SER A CA 1
ATOM 671 C C . SER A 1 88 ? -11.392 36.442 -6.027 1.00 48.00 88 SER A C 1
ATOM 673 O O . SER A 1 88 ? -11.346 37.648 -6.241 1.00 48.00 88 SER A O 1
ATOM 675 N N . ASN A 1 89 ? -11.783 35.557 -6.958 1.00 38.91 89 ASN A N 1
ATOM 676 C CA . ASN A 1 89 ? -12.931 35.707 -7.886 1.00 38.91 89 ASN A CA 1
ATOM 677 C C . ASN A 1 89 ? -12.863 34.860 -9.166 1.00 38.91 89 ASN A C 1
ATOM 679 O O . ASN A 1 89 ? -13.890 34.717 -9.820 1.00 38.91 89 ASN A O 1
ATOM 683 N N . TRP A 1 90 ? -11.744 34.205 -9.493 1.00 32.56 90 TRP A N 1
ATOM 684 C CA . TRP A 1 90 ? -11.720 33.225 -10.600 1.00 32.56 90 TRP A CA 1
ATOM 685 C C . TRP A 1 90 ? -11.876 31.763 -10.135 1.00 32.56 90 TRP A C 1
ATOM 687 O O . TRP A 1 90 ? -12.220 30.888 -10.923 1.00 32.56 90 TRP A O 1
ATOM 697 N N . CYS A 1 91 ? -11.692 31.500 -8.835 1.00 41.22 91 CYS A N 1
ATOM 698 C CA . CYS A 1 91 ? -11.629 30.152 -8.253 1.00 41.22 91 CYS A CA 1
ATOM 699 C C . CYS A 1 91 ? -12.901 29.735 -7.476 1.00 41.22 91 CYS A C 1
ATOM 701 O O . CYS A 1 91 ? -12.909 28.736 -6.762 1.00 41.22 91 CYS A O 1
ATOM 703 N N . TYR A 1 92 ? -14.012 30.472 -7.603 1.00 38.16 92 TYR A N 1
ATOM 704 C CA . TYR A 1 92 ? -15.283 30.064 -6.980 1.00 38.16 92 TYR A CA 1
ATOM 705 C C . TYR A 1 92 ? -16.077 29.044 -7.817 1.00 38.16 92 TYR A C 1
ATOM 707 O O . TYR A 1 92 ? -16.825 28.254 -7.251 1.00 38.16 92 TYR A O 1
ATOM 715 N N . MET A 1 93 ? -15.840 28.947 -9.133 1.00 36.56 93 MET A N 1
ATOM 716 C CA . MET A 1 93 ? -16.370 27.836 -9.947 1.00 36.56 93 MET A CA 1
ATOM 717 C C . MET A 1 93 ? -15.578 26.527 -9.765 1.00 36.56 93 MET A C 1
ATOM 719 O O . MET A 1 93 ? -16.154 25.452 -9.904 1.00 36.56 93 MET A O 1
ATOM 723 N N . CYS A 1 94 ? -14.304 26.596 -9.358 1.00 37.75 94 CYS A N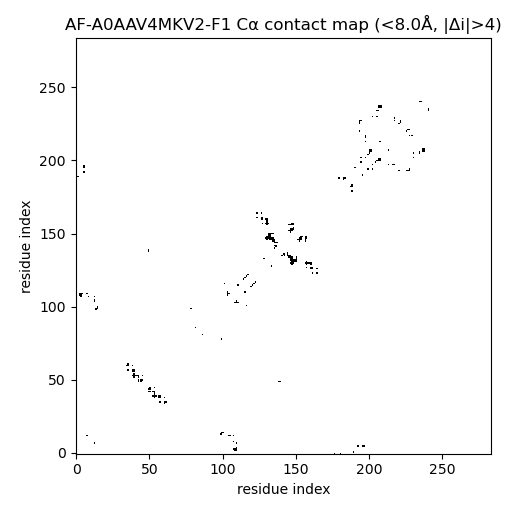 1
ATOM 724 C CA . CYS A 1 94 ? -13.505 25.426 -8.956 1.00 37.75 94 CYS A CA 1
ATOM 725 C C . CYS A 1 94 ? -13.785 24.965 -7.507 1.00 37.75 94 CYS A C 1
ATOM 727 O O . CYS A 1 94 ? -13.392 23.868 -7.115 1.00 37.75 94 CYS A O 1
ATOM 729 N N . ASN A 1 95 ? -14.518 25.761 -6.718 1.00 36.34 95 ASN A N 1
ATOM 730 C CA . ASN A 1 95 ? -14.783 25.525 -5.291 1.00 36.34 95 ASN A CA 1
ATOM 731 C C . ASN A 1 95 ? -15.866 24.472 -4.984 1.00 36.34 95 ASN A C 1
ATOM 733 O O . ASN A 1 95 ? -16.214 24.275 -3.824 1.00 36.34 95 ASN A O 1
ATOM 737 N N . SER A 1 96 ? -16.396 23.767 -5.987 1.00 35.78 96 SER A N 1
ATOM 738 C CA . SER A 1 96 ? -17.353 22.668 -5.769 1.00 35.78 96 SER A CA 1
ATOM 739 C C . SER A 1 96 ? -16.728 21.272 -5.830 1.00 35.78 96 SER A C 1
ATOM 741 O O . SER A 1 96 ? -17.426 20.281 -5.629 1.00 35.78 96 SER A O 1
ATOM 743 N N . GLY A 1 97 ? -15.412 21.146 -6.021 1.00 37.00 97 GLY A N 1
ATOM 744 C CA . GLY A 1 97 ? -14.813 19.832 -5.848 1.00 37.00 97 GLY A CA 1
ATOM 745 C C . GLY A 1 97 ? -13.337 19.742 -6.130 1.00 37.00 97 GLY A C 1
ATOM 746 O O . GLY A 1 97 ? -12.983 19.200 -7.166 1.00 37.00 97 GLY A O 1
ATOM 747 N N . GLN A 1 98 ? -12.491 20.124 -5.175 1.00 39.25 98 GLN A N 1
ATOM 748 C CA . GLN A 1 98 ? -11.124 19.607 -5.009 1.00 39.25 98 GLN A CA 1
ATOM 749 C C . GLN A 1 98 ? -10.598 20.015 -3.619 1.00 39.25 98 GLN A C 1
ATOM 751 O O . GLN A 1 98 ? -9.732 20.866 -3.487 1.00 39.25 98 GLN A O 1
ATOM 756 N N . ARG A 1 99 ? -11.150 19.403 -2.561 1.00 43.97 99 ARG A N 1
ATOM 757 C CA . ARG A 1 99 ? -10.438 19.257 -1.282 1.00 43.97 99 ARG A CA 1
ATOM 758 C C . ARG A 1 99 ? -9.616 17.966 -1.339 1.00 43.97 99 ARG A C 1
ATOM 760 O O . ARG A 1 99 ? -10.038 16.997 -1.967 1.00 43.97 99 ARG A O 1
ATOM 767 N N . SER A 1 100 ? -8.407 18.036 -0.799 1.00 42.44 100 SER A N 1
ATOM 768 C CA . SER A 1 100 ? -7.290 17.110 -0.992 1.00 42.44 100 SER A CA 1
ATOM 769 C C . SER A 1 100 ? -7.574 15.668 -0.521 1.00 42.44 100 SER A C 1
ATOM 771 O O . SER A 1 100 ? -8.001 15.466 0.610 1.00 42.44 100 SER A O 1
ATOM 773 N N . PHE A 1 101 ? -7.242 14.705 -1.403 1.00 50.31 101 PHE A N 1
ATOM 774 C CA . PHE A 1 101 ? -7.476 13.235 -1.399 1.00 50.31 101 PHE A CA 1
ATOM 775 C C . PHE A 1 101 ? -8.905 12.744 -1.767 1.00 50.31 101 PHE A C 1
ATOM 777 O O . PHE A 1 101 ? -9.878 13.467 -1.604 1.00 50.31 101 PHE A O 1
ATOM 784 N N . PRO A 1 102 ? -9.019 11.578 -2.443 1.00 67.31 102 PRO A N 1
ATOM 785 C CA . PRO A 1 102 ? -8.995 11.376 -3.892 1.00 67.31 102 PRO A CA 1
ATOM 786 C C . PRO A 1 102 ? -10.404 11.371 -4.527 1.00 67.31 102 PRO A C 1
ATOM 788 O O . PRO A 1 102 ? -11.425 11.355 -3.855 1.00 67.31 102 PRO A O 1
ATOM 791 N N . PHE A 1 103 ? -10.476 11.297 -5.862 1.00 70.88 103 PHE A N 1
ATOM 792 C CA . PHE A 1 103 ? -11.702 11.017 -6.642 1.00 70.88 103 PHE A CA 1
ATOM 793 C C . PHE A 1 103 ? -12.600 9.911 -6.039 1.00 70.88 103 PHE A C 1
ATOM 795 O O . PHE A 1 103 ? -13.820 9.975 -6.168 1.00 70.88 103 PHE A O 1
ATOM 802 N N . LEU A 1 104 ? -12.003 8.939 -5.340 1.00 81.25 104 LEU A N 1
ATOM 803 C CA . LEU A 1 104 ? -12.698 7.879 -4.607 1.00 81.25 104 LEU A CA 1
ATOM 804 C C . LEU A 1 104 ? -13.622 8.403 -3.498 1.00 81.25 104 LEU A C 1
ATOM 806 O O . LEU A 1 104 ? -14.747 7.923 -3.393 1.00 81.25 104 LEU A O 1
ATOM 810 N N . ASP A 1 105 ? -13.217 9.423 -2.739 1.00 81.62 105 ASP A N 1
ATOM 811 C CA . ASP A 1 1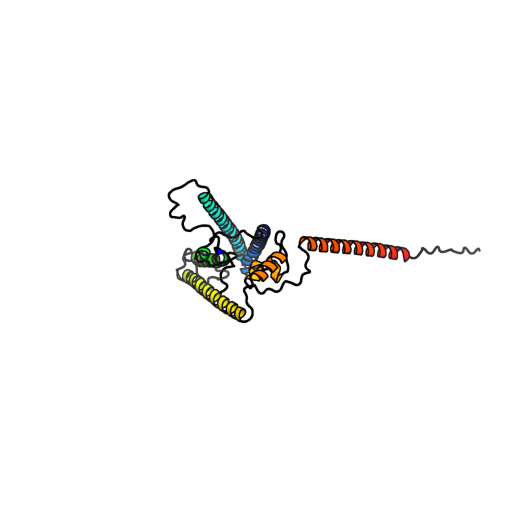05 ? -14.047 9.985 -1.667 1.00 81.62 105 ASP A CA 1
ATOM 812 C C . ASP A 1 105 ? -15.303 10.673 -2.221 1.00 81.62 105 ASP A C 1
ATOM 814 O O . ASP 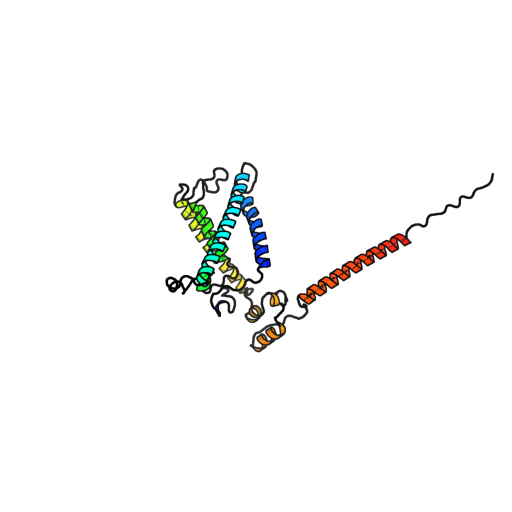A 1 105 ? -16.365 10.598 -1.613 1.00 81.62 105 ASP A O 1
ATOM 818 N N . ARG A 1 106 ? -15.249 11.237 -3.438 1.00 80.50 106 ARG A N 1
ATOM 819 C CA . ARG A 1 106 ? -16.455 11.761 -4.121 1.00 80.50 106 ARG A CA 1
ATOM 820 C C . ARG A 1 106 ? -17.436 10.679 -4.529 1.00 80.50 106 ARG A C 1
ATOM 822 O O . ARG A 1 106 ? -18.615 10.956 -4.721 1.00 80.50 106 ARG A O 1
ATOM 829 N N . LEU A 1 107 ? -16.933 9.466 -4.714 1.00 85.50 107 LEU A N 1
ATOM 830 C CA . LEU A 1 107 ? -17.739 8.290 -5.002 1.00 85.50 107 LEU A CA 1
ATOM 831 C C . LEU A 1 107 ? -18.150 7.559 -3.717 1.00 85.50 107 LEU A C 1
ATOM 833 O O . LEU A 1 107 ? -18.736 6.481 -3.806 1.00 85.50 107 LEU A O 1
ATOM 837 N N . ASN A 1 108 ? -17.854 8.122 -2.537 1.00 87.94 108 ASN A N 1
ATOM 838 C CA . ASN A 1 108 ? -18.021 7.480 -1.234 1.00 87.94 108 ASN A CA 1
ATOM 839 C C . ASN A 1 108 ? -17.343 6.097 -1.174 1.00 87.94 108 ASN A C 1
ATOM 841 O O . ASN A 1 108 ? -17.895 5.134 -0.634 1.00 87.94 108 ASN A O 1
ATOM 845 N N . ILE A 1 109 ? -16.155 5.983 -1.776 1.00 88.56 109 ILE A N 1
ATOM 846 C CA . ILE A 1 109 ? -15.304 4.794 -1.730 1.00 88.56 109 ILE A CA 1
ATOM 847 C C . ILE A 1 109 ? -14.198 5.041 -0.705 1.00 88.56 109 ILE A C 1
ATOM 849 O O . ILE A 1 109 ? -13.222 5.734 -0.980 1.00 88.56 109 ILE A O 1
ATOM 853 N N . ASP A 1 110 ? -14.360 4.430 0.466 1.00 89.69 110 ASP A N 1
ATOM 854 C CA . ASP A 1 110 ? -13.431 4.564 1.587 1.00 89.69 110 ASP A CA 1
ATOM 855 C C . ASP A 1 110 ? -12.213 3.659 1.380 1.00 89.69 110 ASP A C 1
ATOM 857 O O . ASP A 1 110 ? -12.299 2.440 1.547 1.00 89.69 110 ASP A O 1
ATOM 861 N N . ASP A 1 111 ? -11.095 4.268 0.985 1.00 87.31 111 ASP A N 1
ATOM 862 C CA . ASP A 1 111 ? -9.758 3.668 0.935 1.00 87.31 111 ASP A CA 1
ATOM 863 C C . ASP A 1 111 ? -8.959 4.154 2.159 1.00 87.31 111 ASP A C 1
ATOM 865 O O . ASP A 1 111 ? -8.353 5.229 2.106 1.00 87.31 111 ASP A O 1
ATOM 869 N N . PRO A 1 112 ? -8.958 3.409 3.285 1.00 82.38 112 PRO A N 1
ATOM 870 C CA . PRO A 1 112 ? -8.526 3.937 4.579 1.00 82.38 112 PRO A CA 1
ATOM 871 C C . PRO A 1 112 ? -7.067 4.382 4.641 1.00 82.38 112 PRO A C 1
ATOM 873 O O . PRO A 1 112 ? -6.724 5.220 5.471 1.00 82.38 112 PRO A O 1
ATOM 876 N N . VAL A 1 113 ? -6.219 3.799 3.792 1.00 82.56 113 VAL A N 1
ATOM 877 C CA . VAL A 1 113 ? -4.769 4.040 3.759 1.00 82.56 113 VAL A CA 1
ATOM 878 C C . VAL A 1 113 ? -4.311 4.663 2.437 1.00 82.56 113 VAL A C 1
ATOM 880 O O . VAL A 1 113 ? -3.115 4.853 2.233 1.00 82.56 113 VAL A O 1
ATOM 883 N N . GLY A 1 114 ? -5.237 4.962 1.519 1.00 82.50 114 GLY A N 1
ATOM 884 C CA . GLY A 1 114 ? -4.903 5.480 0.191 1.00 82.50 114 GLY A CA 1
ATOM 885 C C . GLY A 1 114 ? -4.135 4.484 -0.688 1.00 82.50 114 GLY A C 1
ATOM 886 O O . GLY A 1 114 ? -3.367 4.901 -1.560 1.00 82.50 114 GLY A O 1
ATOM 887 N N . ALA A 1 115 ? -4.306 3.174 -0.472 1.00 86.12 115 ALA A N 1
ATOM 888 C CA . ALA A 1 115 ? -3.554 2.141 -1.184 1.00 86.12 115 ALA A CA 1
ATOM 889 C C . ALA A 1 115 ? -3.800 2.183 -2.699 1.00 86.12 115 ALA A C 1
ATOM 891 O O . ALA A 1 115 ? -2.872 1.986 -3.485 1.00 86.12 115 ALA A O 1
ATOM 892 N N . VAL A 1 116 ? -5.030 2.471 -3.130 1.00 86.00 116 VAL A N 1
ATOM 893 C CA . VAL A 1 116 ? -5.379 2.552 -4.554 1.00 86.00 116 VAL A CA 1
ATOM 894 C C . VAL A 1 116 ? -4.715 3.767 -5.198 1.00 86.00 116 VAL A C 1
ATOM 896 O O . VAL A 1 116 ? -4.199 3.666 -6.311 1.00 86.00 116 VAL A O 1
ATOM 899 N N . ALA A 1 117 ? -4.682 4.901 -4.496 1.00 81.38 117 ALA A N 1
ATOM 900 C CA . ALA A 1 117 ? -4.052 6.120 -4.993 1.00 81.38 117 ALA A CA 1
ATOM 901 C C . ALA A 1 117 ? -2.526 5.967 -5.105 1.00 81.38 117 ALA A C 1
ATOM 903 O O . ALA A 1 117 ? -1.951 6.293 -6.141 1.00 81.38 117 ALA A O 1
ATOM 904 N N . VAL A 1 118 ? -1.867 5.433 -4.074 1.00 83.31 118 VAL A N 1
ATOM 905 C CA . VAL A 1 118 ? -0.400 5.324 -4.056 1.00 83.31 118 VAL A CA 1
ATOM 906 C C . VAL A 1 118 ? 0.087 4.148 -4.904 1.00 83.31 118 VAL A C 1
ATOM 908 O O . VAL A 1 118 ? 0.932 4.329 -5.777 1.00 83.31 118 VAL A O 1
ATOM 911 N N . HIS A 1 119 ? -0.450 2.945 -4.695 1.00 87.69 119 HIS A N 1
ATOM 912 C CA . HIS A 1 119 ? 0.045 1.739 -5.366 1.00 87.69 119 HIS A CA 1
ATOM 913 C C . HIS A 1 119 ? -0.651 1.475 -6.699 1.00 87.69 119 HIS A C 1
ATOM 915 O O . HIS A 1 119 ? 0.012 1.124 -7.673 1.00 87.69 119 HIS A O 1
ATOM 921 N N . GLY A 1 120 ? -1.971 1.661 -6.766 1.00 86.25 120 GLY A N 1
ATOM 922 C CA . GLY A 1 120 ? -2.741 1.435 -7.991 1.00 86.25 120 GLY A CA 1
ATOM 923 C C . GLY A 1 120 ? -2.396 2.456 -9.075 1.00 86.25 120 GLY A C 1
ATOM 924 O O . GLY A 1 120 ? -1.851 2.100 -10.120 1.00 86.25 120 GLY A O 1
ATOM 925 N N . VAL A 1 121 ? -2.668 3.738 -8.815 1.00 86.56 121 VAL A N 1
ATOM 926 C CA . VAL A 1 121 ? -2.381 4.818 -9.776 1.00 86.56 121 VAL A CA 1
ATOM 927 C C . VAL A 1 121 ? -0.875 4.982 -9.977 1.00 86.56 121 VAL A C 1
ATOM 929 O O . VAL A 1 121 ? -0.426 5.062 -11.121 1.00 86.56 121 VAL A O 1
ATOM 932 N N . GLY A 1 122 ? -0.080 4.955 -8.901 1.00 87.38 122 GLY A N 1
ATOM 933 C CA . GLY A 1 122 ? 1.382 5.012 -9.000 1.00 87.38 122 GLY A CA 1
ATOM 934 C C . GLY A 1 122 ? 1.968 3.873 -9.841 1.00 87.38 122 GLY A C 1
ATOM 935 O O . GLY A 1 122 ? 2.840 4.114 -10.675 1.00 87.38 122 GLY A O 1
ATOM 936 N N . GLY A 1 123 ? 1.438 2.654 -9.709 1.00 89.38 123 GLY A N 1
ATOM 937 C CA . GLY A 1 123 ? 1.834 1.510 -10.531 1.00 89.38 123 GLY A CA 1
ATOM 938 C C . GLY A 1 123 ? 1.502 1.694 -12.014 1.00 89.38 123 GLY A C 1
ATOM 939 O O . GLY A 1 123 ? 2.348 1.430 -12.867 1.00 89.38 123 GLY A O 1
ATOM 940 N N . ILE A 1 124 ? 0.309 2.205 -12.337 1.00 92.31 124 ILE A N 1
ATOM 941 C CA . ILE A 1 124 ? -0.091 2.501 -13.724 1.00 92.31 124 ILE A CA 1
ATOM 942 C C . ILE A 1 124 ? 0.821 3.568 -14.337 1.00 92.31 124 ILE A C 1
ATOM 944 O O . ILE A 1 124 ? 1.301 3.398 -15.461 1.00 92.31 124 ILE A O 1
ATOM 948 N N . LEU A 1 125 ? 1.102 4.647 -13.600 1.00 90.38 125 LEU A N 1
ATOM 949 C CA . LEU A 1 125 ? 2.010 5.701 -14.053 1.00 90.38 125 LEU A CA 1
ATOM 950 C C . LEU A 1 125 ? 3.434 5.168 -14.253 1.00 90.38 125 LEU A C 1
ATOM 952 O O . LEU A 1 125 ? 4.053 5.469 -15.271 1.00 90.38 125 LEU A O 1
ATOM 956 N N . GLY A 1 126 ? 3.927 4.324 -13.343 1.00 92.88 126 GLY A N 1
ATOM 957 C CA . GLY A 1 126 ? 5.235 3.677 -13.463 1.00 92.88 126 GLY A CA 1
ATOM 958 C C . GLY A 1 126 ? 5.339 2.774 -14.696 1.00 92.88 126 GLY A C 1
ATOM 959 O O . GLY A 1 126 ? 6.276 2.900 -15.480 1.00 92.88 126 GLY A O 1
ATOM 960 N N . MET A 1 127 ? 4.346 1.914 -14.927 1.00 94.88 127 MET A N 1
ATOM 961 C CA . MET A 1 127 ? 4.302 1.033 -16.103 1.00 94.88 127 MET A CA 1
ATOM 962 C C . MET A 1 127 ? 4.185 1.814 -17.414 1.00 94.88 127 MET A C 1
ATOM 964 O O . MET A 1 127 ? 4.827 1.464 -18.408 1.00 94.88 127 MET A O 1
ATOM 968 N N . THR A 1 128 ? 3.416 2.902 -17.405 1.00 95.12 128 THR A N 1
ATOM 969 C CA . THR A 1 128 ? 3.319 3.825 -18.542 1.00 95.12 128 THR A CA 1
ATOM 970 C C . THR A 1 128 ? 4.667 4.497 -18.802 1.00 95.12 128 THR A C 1
ATOM 972 O O . THR A 1 128 ? 5.116 4.543 -19.944 1.00 95.12 128 THR A O 1
ATOM 975 N N . ALA A 1 129 ? 5.366 4.949 -17.755 1.00 94.81 129 ALA A N 1
ATOM 976 C CA . ALA A 1 129 ? 6.696 5.539 -17.876 1.00 94.81 129 ALA A CA 1
ATOM 977 C C . ALA A 1 129 ? 7.716 4.552 -18.469 1.00 94.81 129 ALA A C 1
ATOM 979 O O . ALA A 1 129 ? 8.514 4.952 -19.312 1.00 94.81 129 ALA A O 1
ATOM 980 N N . VAL A 1 130 ? 7.649 3.262 -18.121 1.00 93.31 130 VAL A N 1
ATOM 981 C CA . VAL A 1 130 ? 8.462 2.221 -18.778 1.00 93.31 130 VAL A CA 1
ATOM 982 C C . VAL A 1 130 ? 8.171 2.173 -20.282 1.00 93.31 130 VAL A C 1
ATOM 984 O O . VAL A 1 130 ? 9.099 2.233 -21.085 1.00 93.31 130 VAL A O 1
ATOM 987 N N . GLY A 1 131 ? 6.896 2.152 -20.682 1.00 94.75 131 GLY A N 1
ATOM 988 C CA . GLY A 1 131 ? 6.499 2.156 -22.097 1.00 94.75 131 GLY A CA 1
ATOM 989 C C . GLY A 1 131 ? 6.949 3.398 -22.880 1.00 94.75 131 GLY A C 1
ATOM 990 O O . GLY A 1 131 ? 7.149 3.333 -24.093 1.00 94.75 131 GLY A O 1
ATOM 991 N N . LEU A 1 132 ? 7.133 4.528 -22.195 1.00 96.31 132 LEU A N 1
ATOM 992 C CA . LEU A 1 132 ? 7.559 5.792 -22.795 1.00 96.31 132 LEU A CA 1
ATOM 993 C C . LEU A 1 132 ? 9.083 5.945 -22.857 1.00 96.31 132 LEU A C 1
ATOM 995 O O . LEU A 1 132 ? 9.603 6.386 -23.880 1.00 96.31 132 LEU A O 1
ATOM 999 N N . PHE A 1 133 ? 9.791 5.604 -21.780 1.00 95.00 133 PHE A N 1
ATOM 1000 C CA . PHE A 1 133 ? 11.167 6.058 -21.552 1.00 95.00 133 PHE A CA 1
ATOM 1001 C C . PHE A 1 133 ? 12.221 4.950 -21.512 1.00 95.00 133 PHE A C 1
ATOM 1003 O O . PHE A 1 133 ? 13.404 5.288 -21.435 1.00 95.00 133 PHE A O 1
ATOM 1010 N N . VAL A 1 134 ? 11.843 3.665 -21.539 1.00 92.56 134 VAL A N 1
ATOM 1011 C CA . VAL A 1 134 ? 12.833 2.581 -21.456 1.00 92.56 134 VAL A CA 1
ATOM 1012 C C . VAL A 1 134 ? 13.781 2.606 -22.656 1.00 92.56 134 VAL A C 1
ATOM 1014 O O . VAL A 1 134 ? 13.360 2.820 -23.792 1.00 92.56 134 VAL A O 1
ATOM 1017 N N . GLU A 1 135 ? 15.062 2.384 -22.399 1.00 89.94 135 GLU A N 1
ATOM 1018 C CA . GLU A 1 135 ? 16.074 2.177 -23.434 1.00 89.94 135 GLU A CA 1
ATOM 1019 C C . GLU A 1 135 ? 16.334 0.681 -23.588 1.00 89.94 135 GLU A C 1
ATOM 1021 O O . GLU A 1 135 ? 16.244 -0.067 -22.610 1.00 89.94 135 GLU A O 1
ATOM 1026 N N . GLU A 1 136 ? 16.650 0.249 -24.809 1.00 83.75 136 GLU A N 1
ATOM 1027 C CA . GLU A 1 136 ? 17.085 -1.122 -25.052 1.00 83.75 136 GLU A CA 1
ATOM 1028 C C . GLU A 1 136 ? 18.308 -1.454 -24.190 1.00 83.75 136 GLU A C 1
ATOM 1030 O O . GLU A 1 136 ? 19.279 -0.696 -24.117 1.00 83.75 136 GLU A O 1
ATOM 1035 N N . ASP A 1 137 ? 18.245 -2.613 -23.539 1.00 77.88 137 ASP A N 1
ATOM 1036 C CA . ASP A 1 137 ? 19.319 -3.111 -22.700 1.00 77.88 137 ASP A CA 1
ATOM 1037 C C . ASP A 1 137 ? 19.961 -4.373 -23.302 1.00 77.88 137 ASP A C 1
ATOM 1039 O O . ASP A 1 137 ? 19.356 -5.447 -23.240 1.00 77.88 137 ASP A O 1
ATOM 1043 N N . PRO A 1 138 ? 21.212 -4.302 -23.789 1.00 74.88 138 PRO A N 1
ATOM 1044 C CA . PRO A 1 138 ? 21.902 -5.462 -24.338 1.00 74.88 138 PRO A CA 1
ATOM 1045 C C . PRO A 1 138 ? 22.403 -6.456 -23.274 1.00 74.88 138 PRO A C 1
ATOM 1047 O O . PRO A 1 138 ? 22.720 -7.589 -23.631 1.00 74.88 138 PRO A O 1
ATOM 1050 N N . LEU A 1 139 ? 22.512 -6.078 -21.989 1.00 77.06 139 LEU A N 1
ATOM 1051 C CA . LEU A 1 139 ? 23.093 -6.964 -20.969 1.00 77.06 139 LEU A CA 1
ATOM 1052 C C . LEU A 1 139 ? 22.071 -7.943 -20.387 1.00 77.06 139 LEU A C 1
ATOM 1054 O O . LEU A 1 139 ? 22.357 -9.136 -20.288 1.00 77.06 139 LEU A O 1
ATOM 1058 N N . LEU A 1 140 ? 20.911 -7.449 -19.946 1.00 78.31 140 LEU A N 1
ATOM 1059 C CA . LEU A 1 140 ? 19.871 -8.288 -19.340 1.00 78.31 140 LEU A CA 1
ATOM 1060 C C . LEU A 1 140 ? 18.722 -8.577 -20.307 1.00 78.31 140 LEU A C 1
ATOM 1062 O O . LEU A 1 140 ? 17.910 -9.452 -20.014 1.00 78.31 140 LEU A O 1
ATOM 1066 N N . ASN A 1 141 ? 18.665 -7.873 -21.446 1.00 84.31 141 ASN A N 1
ATOM 1067 C CA . ASN A 1 141 ? 17.636 -8.004 -22.478 1.00 84.31 141 ASN A CA 1
ATOM 1068 C C . ASN A 1 141 ? 16.209 -8.067 -21.906 1.00 84.31 141 ASN A C 1
ATOM 1070 O O . ASN A 1 141 ? 15.362 -8.828 -22.374 1.00 84.31 141 ASN A O 1
ATOM 1074 N N . MET A 1 142 ? 15.940 -7.267 -20.865 1.00 82.75 142 MET A N 1
ATOM 1075 C CA . MET A 1 142 ? 14.653 -7.297 -20.158 1.00 82.75 142 MET A CA 1
ATOM 1076 C C . MET A 1 142 ? 13.487 -6.854 -21.046 1.00 82.75 142 MET A C 1
ATOM 1078 O O . MET A 1 142 ? 12.347 -7.242 -20.807 1.00 82.75 142 MET A O 1
ATOM 1082 N N . THR A 1 143 ? 13.766 -6.038 -22.063 1.00 84.44 143 THR A N 1
ATOM 1083 C CA . THR A 1 143 ? 12.766 -5.529 -23.006 1.00 84.44 143 THR A CA 1
ATOM 1084 C C . THR A 1 143 ? 12.638 -6.383 -24.268 1.00 84.44 143 THR A C 1
ATOM 1086 O O . THR A 1 143 ? 11.793 -6.086 -25.109 1.00 84.44 143 THR A O 1
ATOM 1089 N N . GLY A 1 144 ? 13.457 -7.431 -24.432 1.00 84.94 144 GLY A N 1
ATOM 1090 C CA . GLY A 1 144 ? 13.463 -8.256 -25.643 1.00 84.94 144 GLY A CA 1
ATOM 1091 C C . GLY A 1 144 ? 13.867 -7.483 -26.904 1.00 84.94 144 GLY A C 1
ATOM 1092 O O . GLY A 1 144 ? 13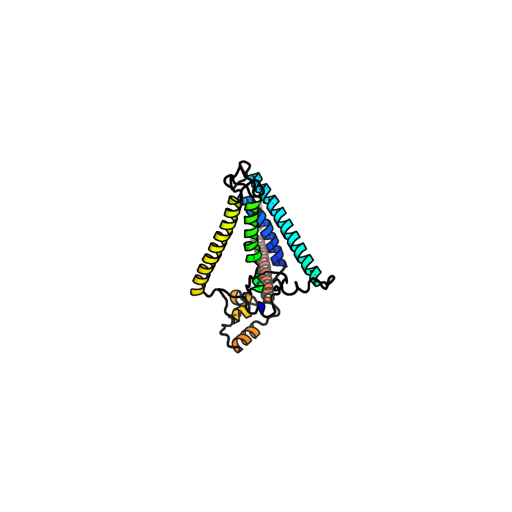.294 -7.718 -27.965 1.00 84.94 144 GLY A O 1
ATOM 1093 N N . GLY A 1 145 ? 14.797 -6.531 -26.784 1.00 86.62 145 GLY A N 1
ATOM 1094 C CA . GLY A 1 145 ? 15.232 -5.653 -27.879 1.00 86.62 145 GLY A CA 1
ATOM 1095 C C . GLY A 1 145 ? 14.294 -4.473 -28.163 1.00 86.62 145 GLY A C 1
ATOM 1096 O O . GLY A 1 145 ? 14.478 -3.750 -29.138 1.00 86.62 145 GLY A O 1
ATOM 1097 N N . LEU A 1 146 ? 13.258 -4.267 -27.345 1.00 90.19 146 LEU A N 1
ATOM 1098 C CA . LEU A 1 146 ? 12.317 -3.163 -27.528 1.00 90.19 146 LEU A CA 1
ATOM 1099 C C . LEU A 1 146 ? 12.773 -1.913 -26.770 1.00 90.19 146 LEU A C 1
ATOM 1101 O O . LEU A 1 146 ? 13.310 -1.988 -25.664 1.00 90.19 146 LEU A O 1
ATOM 1105 N N . SER A 1 147 ? 12.500 -0.756 -27.367 1.00 93.38 147 SER A N 1
ATOM 1106 C CA . SER A 1 147 ? 12.689 0.563 -26.759 1.00 93.38 147 SER A CA 1
ATOM 1107 C C . SER A 1 147 ? 11.344 1.252 -26.524 1.00 93.38 147 SER A C 1
ATOM 1109 O O . SER A 1 147 ? 10.347 0.953 -27.187 1.00 93.38 147 SER A O 1
ATOM 1111 N N . GLY A 1 148 ? 11.315 2.187 -25.579 1.00 95.31 148 GLY A N 1
ATOM 1112 C CA . GLY A 1 148 ? 10.156 3.024 -25.290 1.00 95.31 148 GLY A CA 1
ATOM 1113 C C . GLY A 1 148 ? 9.864 4.023 -26.410 1.00 95.31 148 GLY A C 1
ATOM 1114 O O . GLY A 1 148 ? 10.729 4.336 -27.233 1.00 95.31 148 GLY A O 1
ATOM 1115 N N . LEU A 1 149 ? 8.640 4.554 -26.422 1.00 96.25 149 LEU A N 1
ATOM 1116 C CA . LEU A 1 149 ? 8.155 5.456 -27.476 1.00 96.25 149 LEU A CA 1
ATOM 1117 C C . LEU A 1 149 ? 9.073 6.674 -27.699 1.00 96.25 149 LEU A C 1
ATOM 1119 O O . LEU A 1 149 ? 9.353 7.044 -28.835 1.00 96.25 149 LEU A O 1
ATOM 1123 N N . PHE A 1 150 ? 9.587 7.286 -26.629 1.00 96.25 150 PHE A N 1
ATOM 1124 C CA . PHE A 1 150 ? 10.473 8.455 -26.720 1.00 96.25 150 PHE A CA 1
ATOM 1125 C C . PHE A 1 150 ? 11.952 8.104 -26.911 1.00 96.25 150 PHE A C 1
ATOM 1127 O O . PHE A 1 150 ? 12.792 8.997 -26.996 1.00 96.25 150 PHE A O 1
ATOM 1134 N N . LYS A 1 151 ? 12.282 6.813 -26.993 1.00 93.56 151 LYS A N 1
ATOM 1135 C CA . LYS A 1 151 ? 13.637 6.301 -27.238 1.00 93.56 151 LYS A CA 1
ATOM 1136 C C . LYS A 1 151 ? 13.796 5.713 -28.642 1.00 93.56 151 LYS A C 1
ATOM 1138 O O . LYS A 1 151 ? 14.740 4.980 -28.899 1.00 93.56 151 LYS A O 1
ATOM 1143 N N . GLY A 1 152 ? 12.880 6.045 -29.553 1.00 90.56 152 GLY A N 1
ATOM 1144 C CA . GLY A 1 152 ? 12.873 5.542 -30.930 1.00 90.56 152 GLY A CA 1
ATOM 1145 C C . GLY A 1 152 ? 12.098 4.236 -31.115 1.00 90.56 152 GLY A C 1
ATOM 1146 O O . GLY A 1 152 ? 12.064 3.704 -32.221 1.00 90.56 152 GLY A O 1
ATOM 1147 N N . GLY A 1 153 ? 11.454 3.727 -30.060 1.00 91.31 153 GLY A N 1
ATOM 1148 C CA . GLY A 1 153 ? 10.504 2.625 -30.158 1.00 91.31 153 GLY A CA 1
ATOM 1149 C C . GLY A 1 153 ? 9.159 3.040 -30.760 1.00 91.31 153 GLY A C 1
ATOM 1150 O O . GLY A 1 153 ? 8.844 4.220 -30.903 1.00 91.31 153 GLY A O 1
ATOM 1151 N N . GLY A 1 154 ? 8.337 2.049 -31.105 1.00 91.69 154 GLY A N 1
ATOM 1152 C CA . GLY A 1 154 ? 6.973 2.260 -31.595 1.00 91.69 154 GLY A CA 1
ATOM 1153 C C . GLY A 1 154 ? 5.907 2.148 -30.501 1.00 91.69 154 GLY A C 1
ATOM 1154 O O . GLY A 1 154 ? 6.174 1.728 -29.375 1.00 91.69 154 GLY A O 1
ATOM 1155 N N . PHE A 1 155 ? 4.652 2.431 -30.863 1.00 95.56 155 PHE A N 1
ATOM 1156 C CA . PHE A 1 155 ? 3.500 2.301 -29.958 1.00 95.56 155 PHE A CA 1
ATOM 1157 C C . PHE A 1 155 ? 3.278 0.882 -29.427 1.00 95.56 155 PHE A C 1
ATOM 1159 O O . PHE A 1 155 ? 2.662 0.733 -28.379 1.00 95.56 155 PHE A O 1
ATOM 1166 N N . TYR A 1 156 ? 3.800 -0.147 -30.105 1.00 94.94 156 TYR A N 1
ATOM 1167 C CA . TYR A 1 156 ? 3.638 -1.544 -29.702 1.00 94.94 156 TYR A CA 1
ATOM 1168 C C . TYR A 1 156 ? 4.019 -1.778 -28.234 1.00 94.94 156 TYR A C 1
ATOM 1170 O O . TYR A 1 156 ? 3.205 -2.283 -27.465 1.00 94.94 156 TYR A O 1
ATOM 1178 N N . PHE A 1 157 ? 5.219 -1.354 -27.822 1.00 94.25 157 PHE A N 1
ATOM 1179 C CA . PHE A 1 157 ? 5.690 -1.590 -26.457 1.00 94.25 157 PHE A CA 1
ATOM 1180 C C . PHE A 1 157 ? 4.842 -0.831 -25.426 1.00 94.25 157 PHE A C 1
ATOM 1182 O O . PHE A 1 157 ? 4.409 -1.410 -24.433 1.00 94.25 157 PHE A O 1
ATOM 1189 N N . LEU A 1 158 ? 4.500 0.432 -25.703 1.00 96.31 158 LEU A N 1
ATOM 1190 C CA . LEU A 1 158 ? 3.599 1.214 -24.853 1.00 96.31 158 LEU A CA 1
ATOM 1191 C C . LEU A 1 158 ? 2.221 0.546 -24.708 1.00 96.31 158 LEU A C 1
ATOM 1193 O O . LEU A 1 158 ? 1.707 0.429 -23.596 1.00 96.31 158 LEU A O 1
ATOM 1197 N N . SER A 1 159 ? 1.634 0.066 -25.806 1.00 96.31 159 SER A N 1
ATOM 1198 C CA . SER A 1 159 ? 0.350 -0.639 -25.789 1.00 96.31 159 SER A CA 1
ATOM 1199 C C . SER A 1 159 ? 0.412 -1.939 -24.984 1.00 96.31 159 SER A C 1
ATOM 1201 O O . SER A 1 159 ? -0.535 -2.234 -24.259 1.00 96.31 159 SER A O 1
ATOM 1203 N N . VAL A 1 160 ? 1.523 -2.683 -25.045 1.00 95.69 160 VAL A N 1
ATOM 1204 C CA . VAL A 1 160 ? 1.741 -3.885 -24.220 1.00 95.69 160 VAL A CA 1
ATOM 1205 C C . VAL A 1 160 ? 1.786 -3.534 -22.731 1.00 95.69 160 VAL A C 1
ATOM 1207 O O . VAL A 1 160 ? 1.143 -4.215 -21.929 1.00 95.69 160 VAL A O 1
ATOM 1210 N N . GLN A 1 161 ? 2.469 -2.451 -22.347 1.00 96.25 161 GLN A N 1
ATOM 1211 C CA . GLN A 1 161 ? 2.511 -2.006 -20.949 1.00 96.25 161 GLN A CA 1
ATOM 1212 C C . GLN A 1 161 ? 1.120 -1.594 -20.440 1.00 96.25 161 GLN A C 1
ATOM 1214 O O . GLN A 1 161 ? 0.711 -2.015 -19.358 1.00 96.25 161 GLN A O 1
ATOM 1219 N N . LEU A 1 162 ? 0.357 -0.837 -21.236 1.00 97.38 162 LEU A N 1
ATOM 1220 C CA . LEU A 1 162 ? -1.005 -0.419 -20.882 1.00 97.38 162 LEU A CA 1
ATOM 1221 C C . LEU A 1 162 ? -1.978 -1.603 -20.806 1.00 97.38 162 LEU A C 1
ATOM 1223 O O . LEU A 1 162 ? -2.773 -1.690 -19.869 1.00 97.38 162 LEU A O 1
ATOM 1227 N N . LEU A 1 163 ? -1.893 -2.545 -21.749 1.00 97.94 163 LEU A N 1
ATOM 1228 C CA . LEU A 1 163 ? -2.676 -3.779 -21.707 1.00 97.94 163 LEU A CA 1
ATOM 1229 C C . LEU A 1 163 ? -2.333 -4.597 -20.458 1.00 97.94 163 LEU A C 1
ATOM 1231 O O . LEU A 1 163 ? -3.232 -5.094 -19.784 1.00 97.94 163 LEU A O 1
ATOM 1235 N N . SER A 1 164 ? -1.050 -4.673 -20.098 1.00 97.00 164 SER A N 1
ATOM 1236 C CA . SER A 1 164 ? -0.600 -5.339 -18.874 1.00 97.00 164 SER A CA 1
ATOM 1237 C C . SER A 1 164 ? -1.216 -4.701 -17.627 1.00 97.00 164 SER A C 1
ATOM 1239 O O . SER A 1 164 ? -1.693 -5.426 -16.756 1.00 97.00 164 SER A O 1
ATOM 1241 N N . CYS A 1 165 ? -1.302 -3.366 -17.556 1.00 97.44 165 CYS A N 1
ATOM 1242 C CA . CYS A 1 165 ? -2.006 -2.678 -16.469 1.00 97.44 165 CYS A CA 1
ATOM 1243 C C . CYS A 1 165 ? -3.480 -3.095 -16.377 1.00 97.44 165 CYS A C 1
ATOM 1245 O O . CYS A 1 165 ? -3.954 -3.399 -15.283 1.00 97.44 165 CYS A O 1
ATOM 1247 N N . VAL A 1 166 ? -4.197 -3.152 -17.505 1.00 97.56 166 VAL A N 1
ATOM 1248 C CA . VAL A 1 166 ? -5.610 -3.572 -17.539 1.00 97.56 166 VAL A CA 1
ATOM 1249 C C . VAL A 1 166 ? -5.763 -5.029 -17.101 1.00 97.56 166 VAL A C 1
ATOM 1251 O O . VAL A 1 166 ? -6.635 -5.333 -16.284 1.00 97.56 166 VAL A O 1
ATOM 1254 N N . CYS A 1 167 ? -4.901 -5.921 -17.591 1.00 98.00 167 CYS A N 1
ATOM 1255 C CA . CYS A 1 167 ? -4.906 -7.336 -17.228 1.00 98.00 167 CYS A CA 1
ATOM 1256 C C . CYS A 1 167 ? -4.653 -7.532 -15.729 1.00 98.00 167 CYS A C 1
ATOM 1258 O O . CYS A 1 167 ? -5.431 -8.214 -15.063 1.00 98.00 167 CYS A O 1
ATOM 1260 N N . ILE A 1 168 ? -3.613 -6.894 -15.181 1.00 96.94 168 ILE A N 1
ATOM 1261 C CA . ILE A 1 168 ? -3.260 -6.981 -13.757 1.00 96.94 168 ILE A CA 1
ATOM 1262 C C . ILE A 1 168 ? -4.371 -6.389 -12.889 1.00 96.94 168 ILE A C 1
ATOM 1264 O O . ILE A 1 168 ? -4.766 -7.015 -11.907 1.00 96.94 168 ILE A O 1
ATOM 1268 N N . ALA A 1 169 ? -4.915 -5.223 -13.250 1.00 95.94 169 ALA A N 1
ATOM 1269 C CA . ALA A 1 169 ? -6.003 -4.596 -12.504 1.00 95.94 169 ALA A CA 1
ATOM 1270 C C . ALA A 1 169 ? -7.262 -5.474 -12.506 1.00 95.94 169 ALA A C 1
ATOM 1272 O O . ALA A 1 169 ? -7.840 -5.729 -11.450 1.00 95.94 169 ALA A O 1
ATOM 1273 N N . THR A 1 170 ? -7.659 -5.991 -13.672 1.00 96.75 170 THR A N 1
ATOM 1274 C CA . THR A 1 170 ? -8.839 -6.857 -13.814 1.00 96.75 170 THR A CA 1
ATOM 1275 C C . THR A 1 170 ? -8.664 -8.157 -13.039 1.00 96.75 170 THR A C 1
ATOM 1277 O O . THR A 1 170 ? -9.566 -8.552 -12.297 1.00 96.75 170 THR A O 1
ATOM 1280 N N . TRP A 1 171 ? -7.501 -8.801 -13.163 1.00 97.50 171 TRP A N 1
ATOM 1281 C CA . TRP A 1 171 ? -7.175 -10.014 -12.419 1.00 97.50 171 TRP A CA 1
ATOM 1282 C C . TRP A 1 171 ? -7.186 -9.760 -10.912 1.00 97.50 171 TRP A C 1
ATOM 1284 O O . TRP A 1 171 ? -7.894 -10.455 -10.186 1.00 97.50 171 TRP A O 1
ATOM 1294 N N . SER A 1 172 ? -6.465 -8.740 -10.442 1.00 96.12 172 SER A N 1
ATOM 1295 C CA . SER A 1 172 ? -6.367 -8.384 -9.022 1.00 96.12 172 SER A CA 1
ATOM 1296 C C . SER A 1 172 ? -7.735 -8.068 -8.415 1.00 96.12 172 SER A C 1
ATOM 1298 O O . SER A 1 172 ? -8.102 -8.652 -7.395 1.00 96.12 172 SER A O 1
ATOM 1300 N N . MET A 1 173 ? -8.542 -7.225 -9.071 1.00 94.69 173 MET A N 1
ATOM 1301 C CA . MET A 1 173 ? -9.889 -6.888 -8.599 1.00 94.69 173 MET A CA 1
ATOM 1302 C C . MET A 1 173 ? -10.808 -8.111 -8.570 1.00 94.69 173 MET A C 1
ATOM 1304 O O . MET A 1 173 ? -11.481 -8.344 -7.567 1.00 94.69 173 MET A O 1
ATOM 1308 N N . SER A 1 174 ? -10.825 -8.907 -9.643 1.00 97.31 174 SER A N 1
ATOM 1309 C CA . SER A 1 174 ? -11.722 -10.063 -9.756 1.00 97.31 174 SER A CA 1
ATOM 1310 C C . SER A 1 174 ? -11.361 -11.147 -8.744 1.00 97.31 174 SER A C 1
ATOM 1312 O O . SER A 1 174 ? -12.222 -11.615 -8.002 1.00 97.31 174 SER A O 1
ATOM 1314 N N . THR A 1 175 ? -10.083 -11.522 -8.668 1.00 97.62 175 THR A N 1
ATOM 1315 C CA . THR A 1 175 ? -9.612 -12.559 -7.739 1.00 97.62 175 THR A CA 1
ATOM 1316 C C . THR A 1 175 ? -9.768 -12.139 -6.286 1.00 97.62 175 THR A C 1
ATOM 1318 O O . THR A 1 175 ? -10.333 -12.900 -5.504 1.00 97.62 175 THR A O 1
ATOM 1321 N N . THR A 1 176 ? -9.370 -10.915 -5.926 1.00 95.69 176 THR A N 1
ATOM 1322 C CA . THR A 1 176 ? -9.535 -10.397 -4.560 1.00 95.69 176 THR A CA 1
ATOM 1323 C C . THR A 1 176 ? -11.008 -10.337 -4.170 1.00 95.69 176 THR A C 1
ATOM 1325 O O . THR A 1 176 ? -11.374 -10.766 -3.078 1.00 95.69 176 THR A O 1
ATOM 1328 N N . PHE A 1 177 ? -11.881 -9.866 -5.068 1.00 95.81 177 PHE A N 1
ATOM 1329 C CA . PHE A 1 177 ? -13.318 -9.836 -4.813 1.00 95.81 177 PHE A CA 1
ATOM 1330 C C . PHE A 1 177 ? -13.887 -11.238 -4.580 1.00 95.81 177 PHE A C 1
ATOM 1332 O O . PHE A 1 177 ? -14.619 -11.438 -3.613 1.00 95.81 177 PHE A O 1
ATOM 1339 N N . LEU A 1 178 ? -13.552 -12.209 -5.435 1.00 96.88 178 LEU A N 1
ATOM 1340 C CA . LEU A 1 178 ? -14.030 -13.586 -5.299 1.00 96.88 178 LEU A CA 1
ATOM 1341 C C . LEU A 1 178 ? -13.518 -14.241 -4.013 1.00 96.88 178 LEU A C 1
ATOM 1343 O O . LEU A 1 178 ? -14.310 -14.842 -3.291 1.00 96.88 178 LEU A O 1
ATOM 1347 N N . LEU A 1 179 ? -12.230 -14.081 -3.699 1.00 96.06 179 LEU A N 1
ATOM 1348 C CA . LEU A 1 179 ? -11.608 -14.629 -2.494 1.00 96.06 179 LEU A CA 1
ATOM 1349 C C . LEU A 1 179 ? -12.223 -14.047 -1.225 1.00 96.06 179 LEU A C 1
ATOM 1351 O O . LEU A 1 179 ? -12.683 -14.794 -0.366 1.00 96.06 179 LEU A O 1
ATOM 1355 N N . LEU A 1 180 ? -12.288 -12.721 -1.114 1.00 95.56 180 LEU A N 1
ATOM 1356 C CA . LEU A 1 180 ? -12.850 -12.088 0.074 1.00 95.56 180 LEU A CA 1
ATOM 1357 C C . LEU A 1 180 ? -14.353 -12.350 0.199 1.00 95.56 180 LEU A C 1
ATOM 1359 O O . LEU A 1 180 ? -14.844 -12.537 1.309 1.00 95.56 180 LEU A O 1
ATOM 1363 N N . LYS A 1 181 ? -15.088 -12.425 -0.920 1.00 95.44 181 LYS A N 1
ATOM 1364 C CA . LYS A 1 181 ? -16.499 -12.822 -0.900 1.00 95.44 181 LYS A CA 1
ATOM 1365 C C . LYS A 1 181 ? -16.651 -14.259 -0.411 1.00 95.44 181 LYS A C 1
ATOM 1367 O O . LYS A 1 181 ? -17.538 -14.500 0.398 1.00 95.44 181 LYS A O 1
ATOM 1372 N N . ALA A 1 182 ? -15.799 -15.181 -0.861 1.00 96.19 182 ALA A N 1
ATOM 1373 C CA . ALA A 1 182 ? -15.798 -16.566 -0.400 1.00 96.19 182 ALA A CA 1
ATOM 1374 C C . ALA A 1 182 ? -15.487 -16.658 1.099 1.00 96.19 182 ALA A C 1
ATOM 1376 O O . ALA A 1 182 ? -16.232 -17.309 1.823 1.00 96.19 182 ALA A O 1
ATOM 1377 N N . ILE A 1 183 ? -14.463 -15.949 1.585 1.00 96.50 183 ILE A N 1
ATOM 1378 C CA . ILE A 1 183 ? -14.136 -15.886 3.019 1.00 96.50 183 ILE A CA 1
ATOM 1379 C C . ILE A 1 183 ? -15.327 -15.335 3.810 1.00 96.50 183 ILE A C 1
ATOM 1381 O O . ILE A 1 183 ? -15.732 -15.947 4.793 1.00 96.50 183 ILE A O 1
ATOM 1385 N N . ASN A 1 184 ? -15.954 -14.256 3.333 1.00 95.81 184 ASN A N 1
ATOM 1386 C CA . ASN A 1 184 ? -17.099 -13.623 3.988 1.00 95.81 184 ASN A CA 1
ATOM 1387 C C . ASN A 1 184 ? -18.354 -14.516 4.073 1.00 95.81 184 ASN A C 1
ATOM 1389 O O . ASN A 1 184 ? -19.270 -14.188 4.823 1.00 95.81 184 ASN A O 1
ATOM 1393 N N . LEU A 1 185 ? -18.427 -15.623 3.322 1.00 93.88 185 LEU A N 1
ATOM 1394 C CA . LEU A 1 185 ? -19.499 -16.615 3.488 1.00 93.88 185 LEU A CA 1
ATOM 1395 C C . LEU A 1 185 ? -19.310 -17.469 4.747 1.00 93.88 185 LEU A C 1
ATOM 1397 O O . LEU A 1 185 ? -20.299 -17.917 5.320 1.00 93.88 185 LEU A O 1
ATOM 1401 N N . PHE A 1 186 ? -18.064 -17.701 5.163 1.00 95.81 186 PHE A N 1
ATOM 1402 C CA . PHE A 1 186 ? -17.735 -18.550 6.311 1.00 95.81 186 PHE A CA 1
ATOM 1403 C C . PHE A 1 186 ? -17.420 -17.731 7.560 1.00 95.81 186 PHE A C 1
ATOM 1405 O O . PHE A 1 186 ? -17.859 -18.071 8.655 1.00 95.81 186 PHE A O 1
ATOM 1412 N N . ILE A 1 187 ? -16.650 -16.657 7.393 1.00 93.88 187 ILE A N 1
ATOM 1413 C CA . ILE A 1 187 ? -16.168 -15.803 8.472 1.00 93.88 187 ILE A CA 1
ATOM 1414 C C . ILE A 1 187 ? -16.419 -14.356 8.045 1.00 93.88 187 ILE A C 1
ATOM 1416 O O . ILE A 1 187 ? -15.757 -13.879 7.119 1.00 93.88 187 ILE A O 1
ATOM 1420 N N . PRO A 1 188 ? -17.371 -13.649 8.684 1.00 91.69 188 PRO A N 1
ATOM 1421 C CA . PRO A 1 188 ? -17.610 -12.242 8.403 1.00 91.69 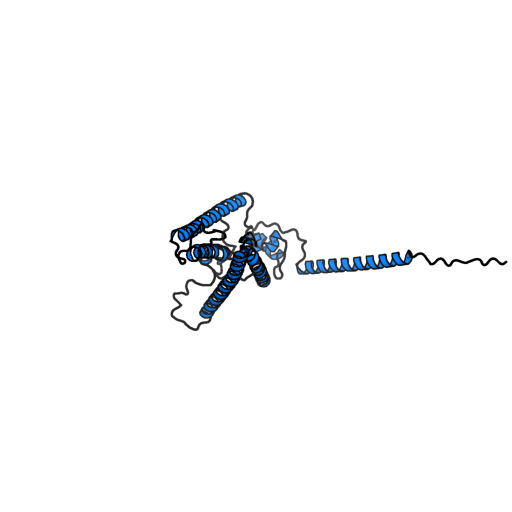188 PRO A CA 1
ATOM 1422 C C . PRO A 1 188 ? -16.319 -11.439 8.569 1.00 91.69 188 PRO A C 1
ATOM 1424 O O . PRO A 1 188 ? -15.746 -11.383 9.653 1.00 91.69 188 PRO A O 1
ATOM 1427 N N . ILE A 1 189 ? -15.859 -10.827 7.479 1.00 92.62 189 ILE A N 1
ATOM 1428 C CA . ILE A 1 189 ? -14.595 -10.069 7.448 1.00 92.62 189 ILE A CA 1
ATOM 1429 C C . ILE A 1 189 ? -14.743 -8.654 8.014 1.00 92.62 189 ILE A C 1
ATOM 1431 O O . ILE A 1 189 ? -13.747 -8.006 8.317 1.00 92.62 189 ILE A O 1
ATOM 1435 N N . ARG A 1 190 ? -15.978 -8.152 8.122 1.00 92.25 190 ARG A N 1
ATOM 1436 C CA . ARG A 1 190 ? -16.279 -6.865 8.748 1.00 92.25 190 ARG A CA 1
ATOM 1437 C C . ARG A 1 190 ? -16.840 -7.093 10.141 1.00 92.25 190 ARG A C 1
ATOM 1439 O O . ARG A 1 190 ? -17.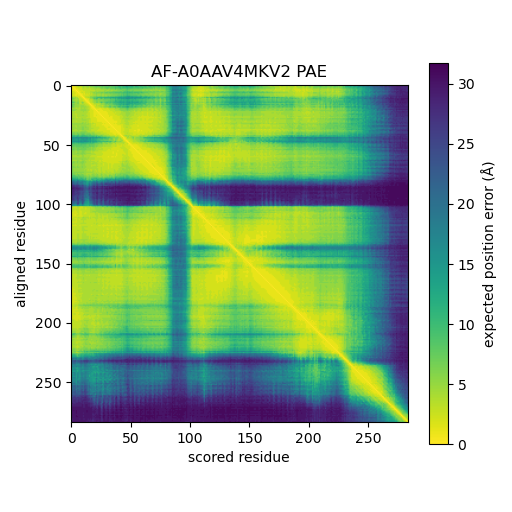691 -7.961 10.338 1.00 92.25 190 ARG A O 1
ATOM 1446 N N . MET A 1 191 ? -16.395 -6.269 11.081 1.00 90.19 191 MET A N 1
ATOM 1447 C CA . MET A 1 191 ? -16.929 -6.241 12.435 1.00 90.19 191 MET A CA 1
ATOM 1448 C C . MET A 1 191 ? -18.418 -5.867 12.435 1.00 90.19 191 MET A C 1
ATOM 1450 O O . MET A 1 191 ? -18.908 -5.151 11.563 1.00 90.19 191 MET A O 1
ATOM 1454 N N . THR A 1 192 ? -19.153 -6.343 13.438 1.00 91.12 192 THR A N 1
ATOM 1455 C CA . THR A 1 192 ? -20.518 -5.865 13.693 1.00 91.12 192 THR A CA 1
ATOM 1456 C C . THR A 1 192 ? -20.495 -4.391 14.082 1.00 91.12 192 THR A C 1
ATOM 1458 O O . THR A 1 192 ? -19.548 -3.964 14.736 1.00 91.12 192 THR A O 1
ATOM 1461 N N . GLU A 1 193 ? -21.572 -3.660 13.807 1.00 90.56 193 GLU A N 1
ATOM 1462 C CA . GLU A 1 193 ? -21.683 -2.218 14.068 1.00 90.56 193 GLU A CA 1
ATOM 1463 C C . GLU A 1 193 ? -21.249 -1.805 15.479 1.00 90.56 193 GLU A C 1
ATOM 1465 O O . GLU A 1 193 ? -20.364 -0.972 15.639 1.00 90.56 193 GLU A O 1
ATOM 1470 N N . ALA A 1 194 ? -21.759 -2.483 16.508 1.00 89.94 194 ALA A N 1
ATOM 1471 C CA . ALA A 1 194 ? -21.391 -2.191 17.890 1.00 89.94 194 ALA A CA 1
ATOM 1472 C C . ALA A 1 194 ? -19.890 -2.400 18.183 1.00 89.94 194 ALA A C 1
ATOM 1474 O O . ALA A 1 194 ? -19.296 -1.647 18.947 1.00 89.94 194 ALA A O 1
ATOM 1475 N N . LYS A 1 195 ? -19.259 -3.402 17.557 1.00 89.88 195 LYS A N 1
ATOM 1476 C CA . LYS A 1 195 ? -17.816 -3.656 17.705 1.00 89.88 195 LYS A CA 1
ATOM 1477 C C . LYS A 1 195 ? -16.984 -2.639 16.923 1.00 89.88 195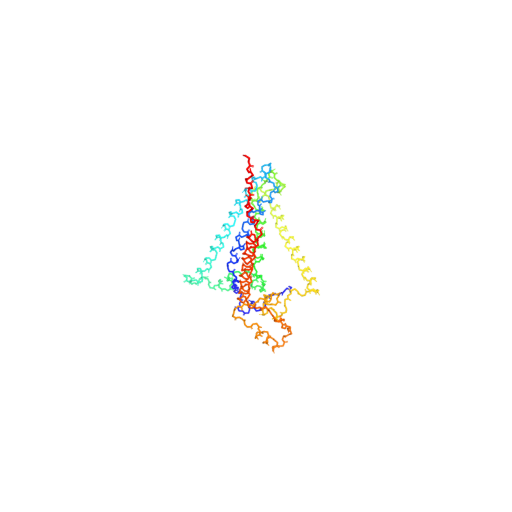 LYS A C 1
ATOM 1479 O O . LYS A 1 195 ? -15.963 -2.182 17.417 1.00 89.88 195 LYS A O 1
ATOM 1484 N N . GLU A 1 196 ? -17.428 -2.251 15.731 1.00 91.06 196 GLU A N 1
ATOM 1485 C CA . GLU A 1 196 ? -16.758 -1.216 14.938 1.00 91.06 196 GLU A CA 1
ATOM 1486 C C . GLU A 1 196 ? -16.790 0.145 15.660 1.00 91.06 196 GLU A C 1
ATOM 1488 O O . GLU A 1 196 ? -15.768 0.823 15.700 1.00 91.06 196 GLU A O 1
ATOM 1493 N N . LEU A 1 197 ? -17.904 0.493 16.323 1.00 89.69 197 LEU A N 1
ATOM 1494 C CA . LEU A 1 197 ? -18.040 1.720 17.127 1.00 89.69 197 LEU A CA 1
ATOM 1495 C C . LEU A 1 197 ? -17.129 1.756 18.365 1.00 89.69 197 LEU A C 1
ATOM 1497 O O . LEU A 1 197 ? -16.634 2.818 18.729 1.00 89.69 197 LEU A O 1
ATOM 1501 N N . LEU A 1 198 ? -16.905 0.612 19.018 1.00 88.88 198 LEU A N 1
ATOM 1502 C CA . LEU A 1 198 ? -15.966 0.510 20.144 1.00 88.88 198 LEU A CA 1
ATOM 1503 C C . LEU A 1 198 ? -14.492 0.456 19.698 1.00 88.88 198 LEU A C 1
ATOM 1505 O O . LEU A 1 198 ? -13.601 0.685 20.513 1.00 88.88 198 LEU A O 1
ATOM 1509 N N . GLY A 1 199 ? -14.235 0.146 18.424 1.00 88.94 199 GLY A N 1
ATOM 1510 C CA . GLY A 1 199 ? -12.900 0.055 17.836 1.00 88.94 199 GLY A CA 1
ATOM 1511 C C . GLY A 1 199 ? -12.274 -1.344 17.897 1.00 88.94 199 GLY A C 1
ATOM 1512 O O . GLY A 1 199 ? -12.515 -2.130 18.819 1.00 88.94 199 GLY A O 1
ATOM 1513 N N . ALA A 1 200 ? -11.447 -1.662 16.897 1.00 88.56 200 ALA A N 1
ATOM 1514 C CA . ALA A 1 200 ? -10.777 -2.960 16.778 1.00 88.56 200 ALA A CA 1
ATOM 1515 C C . ALA A 1 200 ? -9.792 -3.222 17.931 1.00 88.56 200 ALA A C 1
ATOM 1517 O O . ALA A 1 200 ? -9.785 -4.320 18.481 1.00 88.56 200 ALA A O 1
ATOM 1518 N N . ASP A 1 201 ? -9.052 -2.200 18.371 1.00 88.12 201 ASP A N 1
ATOM 1519 C CA . ASP A 1 201 ? -8.099 -2.283 19.489 1.00 88.12 201 ASP A CA 1
ATOM 1520 C C . ASP A 1 201 ? -8.731 -2.871 20.757 1.00 88.12 201 ASP A C 1
ATOM 1522 O O . ASP A 1 201 ? -8.175 -3.772 21.389 1.00 88.12 201 ASP A O 1
ATOM 1526 N N . PHE A 1 202 ? -9.935 -2.413 21.102 1.00 85.75 202 PHE A N 1
ATOM 1527 C CA . PHE A 1 202 ? -10.661 -2.917 22.260 1.00 85.75 202 PHE A CA 1
ATOM 1528 C C . PHE A 1 202 ? -11.231 -4.318 22.016 1.00 85.75 202 PHE A C 1
ATOM 1530 O O . PHE A 1 202 ? -11.079 -5.210 22.846 1.00 85.75 202 PHE A O 1
ATOM 1537 N N . ASN A 1 203 ? -11.876 -4.537 20.871 1.00 86.44 203 ASN A N 1
ATOM 1538 C CA . ASN A 1 203 ? -12.612 -5.778 20.617 1.00 86.44 203 ASN A CA 1
ATOM 1539 C C . ASN A 1 203 ? -11.727 -6.984 20.279 1.00 86.44 203 ASN A C 1
ATOM 1541 O O . ASN A 1 203 ? -12.118 -8.112 20.574 1.00 86.44 203 ASN A O 1
ATOM 1545 N N . GLU A 1 204 ? -10.583 -6.769 19.632 1.00 85.19 204 GLU A N 1
ATOM 1546 C CA . GLU A 1 204 ? -9.685 -7.839 19.177 1.00 85.19 204 GLU A CA 1
ATOM 1547 C C . GLU A 1 204 ? -8.471 -8.001 20.093 1.00 85.19 204 GLU A C 1
ATOM 1549 O O . GLU A 1 204 ? -7.977 -9.116 20.271 1.00 85.19 204 GLU A O 1
ATOM 1554 N N . HIS A 1 205 ? -8.009 -6.908 20.709 1.00 84.56 205 HIS A N 1
ATOM 1555 C CA . HIS A 1 205 ? -6.773 -6.894 21.495 1.00 84.56 205 HIS A CA 1
ATOM 1556 C C . HIS A 1 205 ? -6.968 -6.489 22.958 1.00 84.56 205 HIS A C 1
ATOM 1558 O O . HIS A 1 205 ? -6.012 -6.550 23.730 1.00 84.56 205 HIS A O 1
ATOM 1564 N N . ASN A 1 206 ? -8.191 -6.124 23.365 1.00 81.62 206 ASN A N 1
ATOM 1565 C CA . ASN A 1 206 ? -8.508 -5.652 24.716 1.00 81.62 206 ASN A CA 1
ATOM 1566 C C . ASN A 1 206 ? -7.620 -4.475 25.163 1.00 81.62 206 ASN A C 1
ATOM 1568 O O . ASN A 1 206 ? -7.269 -4.351 26.337 1.00 81.62 206 ASN A O 1
ATOM 1572 N N . ILE A 1 207 ? -7.237 -3.622 24.208 1.00 81.69 207 ILE A N 1
ATOM 1573 C CA . ILE A 1 207 ? -6.461 -2.407 24.448 1.00 81.69 207 ILE A CA 1
ATOM 1574 C C . ILE A 1 207 ? -7.444 -1.263 24.695 1.00 81.69 207 ILE A C 1
ATOM 1576 O O . ILE A 1 207 ? -8.335 -1.006 23.885 1.00 81.69 207 ILE A O 1
ATOM 1580 N N . ARG A 1 208 ? -7.281 -0.581 25.832 1.00 81.62 208 ARG A N 1
ATOM 1581 C CA . ARG A 1 208 ? -8.092 0.573 26.233 1.00 81.62 208 ARG A CA 1
ATOM 1582 C C . ARG A 1 208 ? -7.270 1.853 26.095 1.00 81.62 208 ARG A C 1
ATOM 1584 O O . ARG A 1 208 ? -6.139 1.899 26.578 1.00 81.62 208 ARG A O 1
ATOM 1591 N N . HIS A 1 209 ? -7.852 2.867 25.459 1.00 81.88 209 HIS A N 1
ATOM 1592 C CA . HIS A 1 209 ? -7.263 4.197 25.300 1.00 81.88 209 HIS A CA 1
ATOM 1593 C C . HIS A 1 209 ? -7.759 5.175 26.364 1.00 81.88 209 HIS A C 1
ATOM 1595 O O . HIS A 1 209 ? -8.926 5.143 26.761 1.00 81.88 209 HIS A O 1
ATOM 1601 N N . ASP A 1 210 ? -6.875 6.075 26.788 1.00 80.06 210 ASP A N 1
ATOM 1602 C CA . ASP A 1 210 ? -7.213 7.133 27.736 1.00 80.06 210 ASP A CA 1
ATOM 1603 C C . ASP A 1 210 ? -8.254 8.090 27.131 1.00 80.06 210 ASP A C 1
ATOM 1605 O O . ASP A 1 210 ? -8.209 8.428 25.947 1.00 80.06 210 ASP A O 1
ATOM 1609 N N . GLY A 1 211 ? -9.210 8.530 27.951 1.00 81.94 211 GLY A N 1
ATOM 1610 C CA . GLY A 1 211 ? -10.310 9.401 27.520 1.00 81.94 211 GLY A CA 1
ATOM 1611 C C . GLY A 1 211 ? -11.570 8.671 27.040 1.00 81.94 211 GLY A C 1
ATOM 1612 O O . GLY A 1 211 ? -12.572 9.334 26.781 1.00 81.94 211 GLY A O 1
ATOM 1613 N N . TYR A 1 212 ? -11.560 7.335 26.986 1.00 83.69 212 TYR A N 1
ATOM 1614 C CA . TYR A 1 212 ? -12.725 6.520 26.627 1.00 83.69 212 TYR A CA 1
ATOM 1615 C C . TYR A 1 212 ? -13.139 5.588 27.772 1.00 83.69 212 TYR A C 1
ATOM 1617 O O . TYR A 1 212 ? -12.352 4.770 28.247 1.00 83.69 212 TYR A O 1
ATOM 1625 N N . ASP A 1 213 ? -14.405 5.673 28.190 1.00 86.94 213 ASP A N 1
ATOM 1626 C CA . ASP A 1 213 ? -15.010 4.721 29.127 1.00 86.94 213 ASP A CA 1
ATOM 1627 C C . ASP A 1 213 ? -15.713 3.606 28.344 1.00 86.94 213 ASP A C 1
ATOM 1629 O O . ASP A 1 213 ? -16.907 3.669 28.038 1.00 86.94 213 ASP A O 1
ATOM 1633 N N . TYR A 1 214 ? -14.944 2.576 27.992 1.00 85.00 214 TYR A N 1
ATOM 1634 C CA . TYR A 1 214 ? -15.434 1.430 27.224 1.00 85.00 214 TYR A CA 1
ATOM 1635 C C . TYR A 1 214 ? -16.570 0.684 27.921 1.00 85.00 214 TYR A C 1
ATOM 1637 O O . TYR A 1 214 ? -17.415 0.105 27.238 1.00 85.00 214 TYR A O 1
ATOM 1645 N N . ASP A 1 215 ? -16.621 0.692 29.253 1.00 84.81 215 ASP A N 1
ATOM 1646 C CA . ASP A 1 215 ? -17.669 -0.002 29.994 1.00 84.81 215 ASP A CA 1
ATOM 1647 C C . ASP A 1 215 ? -18.980 0.783 29.890 1.00 84.81 215 ASP A C 1
ATOM 1649 O O . ASP A 1 215 ? -20.013 0.211 29.530 1.00 84.81 215 ASP A O 1
ATOM 1653 N N . ALA A 1 216 ? -18.940 2.106 30.080 1.00 86.81 216 ALA A N 1
ATOM 1654 C CA . ALA A 1 216 ? -20.095 2.972 29.851 1.00 86.81 216 ALA A CA 1
ATOM 1655 C C . ALA A 1 216 ? -20.570 2.937 28.388 1.00 86.81 216 ALA A C 1
ATOM 1657 O O . ALA A 1 216 ? -21.771 2.798 28.134 1.00 86.81 216 ALA A O 1
ATOM 1658 N N . MET A 1 217 ? -19.643 2.996 27.426 1.00 89.31 217 MET A N 1
ATOM 1659 C CA . MET A 1 217 ? -19.950 2.914 25.993 1.00 89.31 217 MET A CA 1
ATOM 1660 C C . MET A 1 217 ? -20.588 1.568 25.628 1.00 89.31 217 MET A C 1
ATOM 1662 O O . MET A 1 217 ? -21.611 1.531 24.944 1.00 89.31 217 MET A O 1
ATOM 1666 N N . SER A 1 218 ? -20.046 0.455 26.132 1.00 88.00 218 SER A N 1
ATOM 1667 C CA . SER A 1 218 ? -20.605 -0.880 25.887 1.00 88.00 218 SER A CA 1
ATOM 1668 C C . SER A 1 218 ? -22.012 -1.014 26.473 1.00 88.00 218 SER A C 1
ATOM 1670 O O . SER A 1 218 ? -22.919 -1.523 25.813 1.00 88.00 218 SER A O 1
ATOM 1672 N N . GLN A 1 219 ? -22.235 -0.503 27.688 1.00 87.81 219 GLN A N 1
ATOM 1673 C CA . GLN A 1 219 ? -23.562 -0.479 28.309 1.00 87.81 219 GLN A CA 1
ATOM 1674 C C . GLN A 1 219 ? -24.551 0.380 27.516 1.00 87.81 219 GLN A C 1
ATOM 1676 O O . GLN A 1 219 ? -25.713 0.002 27.364 1.00 87.81 219 GLN A O 1
ATOM 1681 N N . GLN A 1 220 ? -24.110 1.518 26.979 1.00 90.06 220 GLN A N 1
ATOM 1682 C CA . GLN A 1 220 ? -24.939 2.360 26.122 1.00 90.06 220 GLN A CA 1
ATOM 1683 C C . GLN A 1 220 ? -25.357 1.626 24.842 1.00 90.06 220 GLN A C 1
ATOM 1685 O O . GLN A 1 220 ? -26.534 1.666 24.484 1.00 90.06 220 GLN A O 1
ATOM 1690 N N . LEU A 1 221 ? -24.440 0.909 24.192 1.00 90.31 221 LEU A N 1
ATOM 1691 C CA . LEU A 1 221 ? -24.753 0.113 23.003 1.00 90.31 221 LEU A CA 1
ATOM 1692 C C . LEU A 1 221 ? -25.745 -1.016 23.325 1.00 90.31 221 LEU A C 1
ATOM 1694 O O . LEU A 1 221 ? -26.718 -1.212 22.596 1.00 90.31 221 LEU A O 1
ATOM 1698 N N . ILE A 1 222 ? -25.579 -1.704 24.457 1.00 87.94 222 ILE A N 1
ATOM 1699 C CA . ILE A 1 222 ? -26.541 -2.721 24.915 1.00 87.94 222 ILE A CA 1
ATOM 1700 C C . ILE A 1 222 ? -27.927 -2.098 25.142 1.00 87.94 222 ILE A C 1
ATOM 1702 O O . ILE A 1 222 ? -28.934 -2.657 24.706 1.00 87.94 222 ILE A O 1
ATOM 1706 N N . ARG A 1 223 ? -27.999 -0.912 25.765 1.00 89.94 223 ARG A N 1
ATOM 1707 C CA . ARG A 1 223 ? -29.262 -0.171 25.964 1.00 89.94 223 ARG A CA 1
ATOM 1708 C C . ARG A 1 223 ? -29.921 0.246 24.650 1.00 89.94 223 ARG A C 1
ATOM 1710 O O . ARG A 1 223 ? -31.143 0.296 24.585 1.00 89.94 223 ARG A O 1
ATOM 1717 N N . GLN A 1 224 ? -29.132 0.520 23.614 1.00 91.31 224 GLN A N 1
ATOM 1718 C CA . GLN A 1 224 ? -29.620 0.799 22.259 1.00 91.31 224 GLN A CA 1
ATOM 1719 C C . GLN A 1 224 ? -30.075 -0.468 21.507 1.00 91.31 224 GLN A C 1
ATOM 1721 O O . GLN A 1 224 ? -30.555 -0.370 20.382 1.00 91.31 224 GLN A O 1
ATOM 1726 N N . GLY A 1 225 ? -29.972 -1.650 22.126 1.00 89.69 225 GLY A N 1
ATOM 1727 C CA . GLY A 1 225 ? -30.451 -2.918 21.575 1.00 89.69 225 GLY A CA 1
ATOM 1728 C C . GLY A 1 225 ? -29.395 -3.714 20.806 1.00 89.69 225 GLY A C 1
ATOM 1729 O O . GLY A 1 225 ? -29.725 -4.746 20.214 1.00 89.69 225 GLY A O 1
ATOM 1730 N N . TYR A 1 226 ? -28.130 -3.284 20.816 1.00 89.12 226 TYR A N 1
ATOM 1731 C CA . TYR A 1 226 ? -27.056 -4.040 20.180 1.00 89.12 226 TYR A CA 1
ATOM 1732 C C . TYR A 1 226 ? -26.730 -5.314 20.967 1.00 89.12 226 TYR A C 1
ATOM 1734 O O . TYR A 1 226 ? -26.539 -5.297 22.183 1.00 89.12 226 TYR A O 1
ATOM 1742 N N . LYS A 1 227 ? -26.618 -6.439 20.252 1.00 81.81 227 LYS A N 1
ATOM 1743 C CA . LYS A 1 227 ? -26.164 -7.712 20.824 1.00 81.81 227 LYS A CA 1
ATOM 1744 C C . LYS A 1 227 ? -24.642 -7.718 20.900 1.00 81.81 227 LYS A C 1
ATOM 1746 O O . LYS A 1 227 ? -23.974 -7.873 19.880 1.00 81.81 227 LYS A O 1
ATOM 1751 N N . MET A 1 228 ? -24.106 -7.566 22.103 1.00 77.62 228 MET A N 1
ATOM 1752 C CA . MET A 1 228 ? -22.673 -7.602 22.367 1.00 77.62 228 MET A CA 1
ATOM 1753 C C . MET A 1 228 ? -22.397 -8.419 23.624 1.00 77.62 228 MET A C 1
ATOM 1755 O O . MET A 1 228 ? -23.108 -8.305 24.620 1.00 77.62 228 MET A O 1
ATOM 1759 N N . GLU A 1 229 ? -21.346 -9.229 23.573 1.00 70.81 229 GLU A N 1
ATOM 1760 C CA . GLU A 1 229 ? -20.770 -9.825 24.770 1.00 70.81 229 GLU A CA 1
ATOM 1761 C C . GLU A 1 229 ? -19.759 -8.840 25.345 1.00 70.81 229 GLU A C 1
ATOM 1763 O O . GLU A 1 229 ? -18.837 -8.418 24.646 1.00 70.81 229 GLU A O 1
ATOM 1768 N N . LEU A 1 230 ? -19.941 -8.461 26.610 1.00 64.25 230 LEU A N 1
ATOM 1769 C CA . LEU A 1 230 ? -18.940 -7.670 27.312 1.00 64.25 230 LEU A CA 1
ATOM 1770 C C . LEU A 1 230 ? -17.657 -8.506 27.391 1.00 64.25 230 LEU A C 1
ATOM 1772 O O . LEU A 1 230 ? -17.723 -9.654 27.852 1.00 64.25 230 LEU A O 1
ATOM 1776 N N . PRO A 1 231 ? -16.501 -7.981 26.947 1.00 60.81 231 PRO A N 1
ATOM 1777 C CA . PRO A 1 231 ? -15.254 -8.711 27.084 1.00 60.81 231 PRO A CA 1
ATOM 1778 C C . PRO A 1 231 ? -15.043 -9.037 28.561 1.00 60.81 231 PRO A C 1
ATOM 1780 O O . PRO A 1 231 ? -15.247 -8.192 29.434 1.00 60.81 231 PRO A O 1
ATOM 1783 N N . LYS A 1 232 ? -14.682 -10.292 28.853 1.00 57.28 232 LYS A N 1
ATOM 1784 C CA . LYS A 1 232 ? -14.397 -10.734 30.221 1.00 57.28 232 LYS A CA 1
ATOM 1785 C C . LYS A 1 232 ? -13.225 -9.907 30.745 1.00 57.28 232 LYS A C 1
ATOM 1787 O O . LYS A 1 232 ? -12.087 -10.071 30.314 1.00 57.28 232 LYS A O 1
ATOM 1792 N N . ILE A 1 233 ? -13.561 -8.973 31.623 1.00 56.62 233 ILE A N 1
ATOM 1793 C CA . ILE A 1 233 ? -12.676 -7.967 32.198 1.00 56.62 233 ILE A CA 1
ATOM 1794 C C . ILE A 1 233 ? -11.543 -8.676 32.938 1.00 56.62 233 ILE A C 1
ATOM 1796 O O . ILE A 1 233 ? -11.819 -9.531 33.775 1.00 56.62 233 ILE A O 1
ATOM 1800 N N . ASN A 1 234 ? -10.299 -8.327 32.596 1.00 57.06 234 ASN A N 1
ATOM 1801 C CA . ASN A 1 234 ? -9.119 -8.416 33.473 1.00 57.06 234 ASN A CA 1
ATOM 1802 C C . ASN A 1 234 ? -7.839 -7.818 32.848 1.00 57.06 234 ASN A C 1
ATOM 1804 O O . ASN A 1 234 ? -6.756 -8.036 33.385 1.00 57.06 234 ASN A O 1
ATOM 1808 N N . ALA A 1 235 ? -7.911 -7.085 31.727 1.00 56.78 235 ALA A N 1
ATOM 1809 C CA . ALA A 1 235 ? -6.741 -6.353 31.244 1.00 56.78 235 ALA A CA 1
ATOM 1810 C C . ALA A 1 235 ? -6.708 -4.970 31.915 1.00 56.78 235 ALA A C 1
ATOM 1812 O O . ALA A 1 235 ? -7.664 -4.211 31.731 1.00 56.78 235 ALA A O 1
ATOM 1813 N N . PRO A 1 236 ? -5.656 -4.649 32.690 1.00 61.19 236 PRO A N 1
ATOM 1814 C CA . PRO A 1 236 ? -5.426 -3.291 33.162 1.00 61.19 236 PRO A CA 1
ATOM 1815 C C . PRO A 1 236 ? -5.375 -2.282 32.001 1.00 61.19 236 PRO A C 1
ATOM 1817 O O . PRO A 1 236 ? -5.161 -2.650 30.845 1.00 61.19 236 PRO A O 1
ATOM 1820 N N . SER A 1 237 ? -5.551 -0.997 32.299 1.00 66.50 237 SER A N 1
ATOM 1821 C CA . SER A 1 237 ? -5.250 0.092 31.359 1.00 66.50 237 SER A CA 1
ATOM 1822 C C . SER A 1 237 ? -3.788 0.037 30.890 1.00 66.50 237 SER A C 1
ATOM 1824 O O . SER A 1 237 ? -2.943 -0.597 31.528 1.00 66.50 237 SER A O 1
ATOM 1826 N N . ARG A 1 238 ? -3.446 0.719 29.784 1.00 68.81 238 ARG A N 1
ATOM 1827 C CA . ARG A 1 238 ? -2.056 0.746 29.289 1.00 68.81 238 ARG A CA 1
ATOM 1828 C C . ARG A 1 238 ? -1.073 1.213 30.367 1.00 68.81 238 ARG A C 1
ATOM 1830 O O . ARG A 1 238 ? -0.030 0.593 30.538 1.00 68.81 238 ARG A O 1
ATOM 1837 N N . HIS A 1 239 ? -1.436 2.241 31.133 1.00 69.50 239 HIS A N 1
ATOM 1838 C CA . HIS A 1 239 ? -0.615 2.744 32.232 1.00 69.50 239 HIS A CA 1
ATOM 1839 C C . HIS A 1 239 ? -0.405 1.702 33.341 1.00 69.50 239 HIS A C 1
ATOM 1841 O O . HIS A 1 239 ? 0.706 1.523 33.839 1.00 69.50 239 HIS A O 1
ATOM 1847 N N . GLU A 1 240 ? -1.461 0.981 33.716 1.00 73.69 240 GLU A N 1
ATOM 1848 C CA . GLU A 1 240 ? -1.374 -0.090 34.709 1.00 73.69 240 GLU A CA 1
ATOM 1849 C C . GLU A 1 240 ? -0.562 -1.290 34.196 1.00 73.69 240 GLU A C 1
ATOM 1851 O O . GLU A 1 240 ? 0.172 -1.898 34.974 1.00 73.69 240 GLU A O 1
ATOM 1856 N N . TRP A 1 241 ? -0.626 -1.602 32.897 1.00 74.50 241 TRP A N 1
ATOM 1857 C CA . TRP A 1 241 ? 0.242 -2.598 32.260 1.00 74.50 241 TRP A CA 1
ATOM 1858 C C . TRP A 1 241 ? 1.704 -2.174 32.249 1.00 74.50 241 TRP A C 1
ATOM 1860 O O . TRP A 1 241 ? 2.566 -2.978 32.598 1.00 74.50 241 TRP A O 1
ATOM 1870 N N . ASP A 1 242 ? 1.994 -0.928 31.874 1.00 78.56 242 ASP A N 1
ATOM 1871 C CA . ASP A 1 242 ? 3.358 -0.400 31.873 1.00 78.56 242 ASP A CA 1
ATOM 1872 C C . ASP A 1 242 ? 3.934 -0.440 33.299 1.00 78.56 242 ASP A C 1
ATOM 1874 O O . ASP A 1 242 ? 5.063 -0.890 33.502 1.00 78.56 242 ASP A O 1
ATOM 1878 N N . LYS A 1 243 ? 3.129 -0.079 34.308 1.00 83.50 243 LYS A N 1
ATOM 1879 C CA . LYS A 1 243 ? 3.496 -0.210 35.723 1.00 83.50 243 LYS A CA 1
ATOM 1880 C C . LYS A 1 243 ? 3.734 -1.666 36.125 1.00 83.50 243 LYS A C 1
ATOM 1882 O O . LYS A 1 243 ? 4.764 -1.961 36.718 1.00 83.50 243 LYS A O 1
ATOM 1887 N N . TYR A 1 244 ? 2.839 -2.579 35.754 1.00 82.19 244 TYR A N 1
ATOM 1888 C CA . TYR A 1 244 ? 2.999 -4.010 36.017 1.00 82.19 244 TYR A CA 1
ATOM 1889 C C . TYR A 1 244 ? 4.287 -4.575 35.396 1.00 82.19 244 TYR A C 1
ATOM 1891 O O . TYR A 1 244 ? 4.999 -5.346 36.040 1.00 82.19 244 TYR A O 1
ATOM 1899 N N . LEU A 1 245 ? 4.613 -4.186 34.159 1.00 82.06 245 LEU A N 1
ATOM 1900 C CA . LEU A 1 245 ? 5.838 -4.605 33.475 1.00 82.06 245 LEU A CA 1
ATOM 1901 C C . LEU A 1 245 ? 7.091 -4.040 34.150 1.00 82.06 245 LEU A C 1
ATOM 1903 O O . LEU A 1 245 ? 8.074 -4.767 34.296 1.00 82.06 245 LEU A O 1
ATOM 1907 N N . LEU A 1 246 ? 7.055 -2.778 34.587 1.00 85.50 246 LEU A N 1
ATOM 1908 C CA . LEU A 1 246 ? 8.139 -2.166 35.355 1.00 85.50 246 LEU A CA 1
ATOM 1909 C C . LEU A 1 246 ? 8.333 -2.876 36.696 1.00 85.50 246 LEU A C 1
ATOM 1911 O O . LEU A 1 246 ? 9.455 -3.266 37.011 1.00 85.50 246 LEU A O 1
ATOM 1915 N N . ASP A 1 247 ? 7.255 -3.116 37.440 1.00 88.44 247 ASP A N 1
ATOM 1916 C CA . ASP A 1 247 ? 7.295 -3.832 38.716 1.00 88.44 247 ASP A CA 1
ATOM 1917 C C . ASP A 1 247 ? 7.883 -5.241 38.521 1.00 88.44 247 ASP A C 1
ATOM 1919 O O . ASP A 1 247 ? 8.815 -5.629 39.225 1.00 88.44 247 ASP A O 1
ATOM 1923 N N . LYS A 1 248 ? 7.448 -5.971 37.483 1.00 86.19 248 LYS A N 1
ATOM 1924 C CA . LYS A 1 248 ? 8.015 -7.278 37.105 1.00 86.19 248 LYS A CA 1
ATOM 1925 C C . LYS A 1 248 ? 9.494 -7.213 36.738 1.00 86.19 248 LYS A C 1
ATOM 1927 O O . LYS A 1 248 ? 10.263 -8.104 37.108 1.00 86.19 248 LYS A O 1
ATOM 1932 N N . TYR A 1 249 ? 9.900 -6.186 35.997 1.00 87.62 249 TYR A N 1
ATOM 1933 C CA . TYR A 1 249 ? 11.297 -5.980 35.644 1.00 87.62 249 TYR A CA 1
ATOM 1934 C C . TYR A 1 249 ? 12.138 -5.750 36.904 1.00 87.62 249 TYR A C 1
ATOM 1936 O O . TYR A 1 249 ? 13.127 -6.457 37.102 1.00 87.62 249 TYR A O 1
ATOM 1944 N N . PHE A 1 250 ? 11.721 -4.854 37.801 1.00 91.56 250 PHE A N 1
ATOM 1945 C CA . PHE A 1 250 ? 12.434 -4.587 39.052 1.00 91.56 250 PHE A CA 1
ATOM 1946 C C . PHE A 1 250 ? 12.462 -5.803 39.989 1.00 91.56 250 PHE A C 1
ATOM 1948 O O . PHE A 1 250 ? 13.523 -6.106 40.535 1.00 91.56 250 PHE A O 1
ATOM 1955 N N . GLU A 1 251 ? 11.364 -6.559 40.109 1.00 91.12 251 GLU A N 1
ATOM 1956 C CA . GLU A 1 251 ? 11.336 -7.850 40.817 1.00 91.12 251 GLU A CA 1
ATOM 1957 C C . GLU A 1 251 ? 12.418 -8.801 40.285 1.00 91.12 251 GLU A C 1
ATOM 1959 O O . GLU A 1 251 ? 13.165 -9.401 41.063 1.00 91.12 251 GLU A O 1
ATOM 1964 N N . SER A 1 252 ? 12.547 -8.908 38.957 1.00 85.31 252 SER A N 1
ATOM 1965 C CA . SER A 1 252 ? 13.535 -9.791 38.330 1.00 85.31 252 SER A CA 1
ATOM 1966 C C . SER A 1 252 ? 14.981 -9.355 38.593 1.00 85.31 252 SER A C 1
ATOM 1968 O O . SER A 1 252 ? 15.839 -10.208 38.834 1.00 85.31 252 SER A O 1
ATOM 1970 N N . GLN A 1 253 ? 15.249 -8.044 38.614 1.00 87.31 253 GLN A N 1
ATOM 1971 C CA . GLN A 1 253 ? 16.575 -7.499 38.921 1.00 87.31 253 GLN A CA 1
ATOM 1972 C C . GLN A 1 253 ? 16.955 -7.767 40.381 1.00 87.31 253 GLN A C 1
ATOM 1974 O O . GLN A 1 253 ? 18.037 -8.285 40.653 1.00 87.31 253 GLN A O 1
ATOM 1979 N N . VAL A 1 254 ? 16.035 -7.517 41.319 1.00 85.50 254 VAL A N 1
ATOM 1980 C CA . VAL A 1 254 ? 16.247 -7.803 42.748 1.00 85.50 254 VAL A CA 1
ATOM 1981 C C . VAL A 1 254 ? 16.500 -9.295 42.972 1.00 85.50 254 VAL A C 1
ATOM 1983 O O . VAL A 1 254 ? 17.393 -9.673 43.733 1.00 85.50 254 VAL A O 1
ATOM 1986 N N . GLN A 1 255 ? 15.759 -10.166 42.284 1.00 80.69 255 GLN A N 1
ATOM 1987 C CA . GLN A 1 255 ? 15.950 -11.609 42.390 1.00 80.69 255 GLN A CA 1
ATOM 1988 C C . GLN A 1 255 ? 17.313 -12.053 41.832 1.00 80.69 255 GLN A C 1
ATOM 1990 O O . GLN A 1 255 ? 17.984 -12.883 42.451 1.00 80.69 255 GLN A O 1
ATOM 1995 N N . GLN A 1 256 ? 17.769 -11.475 40.714 1.00 78.94 256 GLN A N 1
ATOM 1996 C CA . GLN A 1 256 ? 19.113 -11.718 40.179 1.00 78.94 256 GLN A CA 1
ATOM 1997 C C . GLN A 1 256 ? 20.213 -11.250 41.140 1.00 78.94 256 GLN A C 1
ATOM 1999 O O . GLN A 1 256 ? 21.153 -12.004 41.402 1.00 78.94 256 GLN A O 1
ATOM 2004 N N . GLU A 1 257 ? 20.086 -10.061 41.731 1.00 79.00 257 GLU A N 1
ATOM 2005 C CA . GLU A 1 257 ? 21.041 -9.564 42.727 1.00 79.00 257 GLU A CA 1
ATOM 2006 C C . GLU A 1 257 ? 21.099 -10.458 43.970 1.00 79.00 257 GLU A C 1
ATOM 2008 O O . GLU A 1 257 ? 22.186 -10.783 44.454 1.00 79.00 257 GLU A O 1
ATOM 2013 N N . GLN A 1 258 ? 19.953 -10.927 44.471 1.00 78.00 258 GLN A N 1
ATOM 2014 C CA . GLN A 1 258 ? 19.907 -11.862 45.598 1.00 78.00 258 GLN A CA 1
ATOM 2015 C C . GLN A 1 258 ? 20.569 -13.204 45.263 1.00 78.00 258 GLN A C 1
ATOM 2017 O O . GLN A 1 258 ? 21.284 -13.761 46.102 1.00 78.00 258 GLN A O 1
ATOM 2022 N N . ILE A 1 259 ? 20.379 -13.722 44.045 1.00 76.31 259 ILE A N 1
ATOM 2023 C CA . ILE A 1 259 ? 21.055 -14.938 43.572 1.00 76.31 259 ILE A CA 1
ATOM 2024 C C . ILE A 1 259 ? 22.571 -14.724 43.534 1.00 76.31 259 ILE A C 1
ATOM 2026 O O . ILE A 1 259 ? 23.310 -15.567 44.048 1.00 76.31 259 ILE A O 1
ATOM 2030 N N . LEU A 1 260 ? 23.042 -13.590 43.007 1.00 73.50 260 LEU A N 1
ATOM 2031 C CA . LEU A 1 260 ? 24.466 -13.248 42.969 1.00 73.50 260 LEU A CA 1
ATOM 2032 C C . LEU A 1 260 ? 25.051 -13.105 44.380 1.00 73.50 260 LEU A C 1
ATOM 2034 O O . LEU A 1 260 ? 26.082 -13.706 44.680 1.00 73.50 260 LEU A O 1
ATOM 2038 N N . GLN A 1 261 ? 24.378 -12.398 45.291 1.00 74.00 261 GLN A N 1
ATOM 2039 C CA . GLN A 1 261 ? 24.824 -12.256 46.682 1.00 74.00 261 GLN A CA 1
ATOM 2040 C C . GLN A 1 261 ? 24.851 -13.595 47.433 1.00 74.00 261 GLN A C 1
ATOM 2042 O O . GLN A 1 261 ? 25.765 -13.854 48.222 1.00 74.00 261 GLN A O 1
ATOM 2047 N N . ASN A 1 262 ? 23.872 -14.470 47.199 1.00 72.50 262 ASN A N 1
ATOM 2048 C CA . ASN A 1 262 ? 23.817 -15.793 47.819 1.00 72.50 262 ASN A CA 1
ATOM 2049 C C . ASN A 1 262 ? 24.838 -16.764 47.206 1.00 72.50 262 ASN A C 1
ATOM 2051 O O . ASN A 1 262 ? 25.409 -17.579 47.932 1.00 72.50 262 ASN A O 1
ATOM 2055 N N . GLY A 1 263 ? 25.120 -16.645 45.907 1.00 68.44 263 GLY A N 1
ATOM 2056 C CA . GLY A 1 263 ? 26.210 -17.349 45.230 1.00 68.44 263 GLY A CA 1
ATOM 2057 C C . GLY A 1 263 ? 27.580 -16.911 45.749 1.00 68.44 263 GLY A C 1
ATOM 2058 O O . GLY A 1 263 ? 28.398 -17.755 46.113 1.00 68.44 263 GLY A O 1
ATOM 2059 N N . HIS A 1 264 ? 27.800 -15.601 45.902 1.00 60.41 264 HIS A N 1
ATOM 2060 C CA . HIS A 1 264 ? 29.005 -15.066 46.532 1.00 60.41 264 HIS A CA 1
ATOM 2061 C C . HIS A 1 264 ? 29.151 -15.549 47.980 1.00 60.41 264 HIS A C 1
ATOM 2063 O O . HIS A 1 264 ? 30.232 -16.001 48.351 1.00 60.41 264 HIS A O 1
ATOM 2069 N N . ARG A 1 265 ? 28.083 -15.538 48.792 1.00 58.84 265 ARG A N 1
ATOM 2070 C CA . ARG A 1 265 ? 28.121 -16.067 50.169 1.00 58.84 265 ARG A CA 1
ATOM 2071 C C . ARG A 1 265 ? 28.495 -17.552 50.225 1.00 58.84 265 ARG A C 1
ATOM 2073 O O . ARG A 1 265 ? 29.380 -17.897 51.005 1.00 58.84 265 ARG A O 1
ATOM 2080 N N . ARG A 1 266 ? 27.911 -18.408 49.374 1.00 55.62 266 ARG A N 1
ATOM 2081 C CA . ARG A 1 266 ? 28.287 -19.837 49.287 1.00 55.62 266 ARG A CA 1
ATOM 2082 C C . ARG A 1 266 ? 29.748 -20.029 48.879 1.00 55.62 266 ARG A C 1
ATOM 2084 O O . ARG A 1 266 ? 30.469 -20.801 49.507 1.00 55.62 266 ARG A O 1
ATOM 2091 N N . ALA A 1 267 ? 30.217 -19.249 47.907 1.00 57.12 267 ALA A N 1
ATOM 2092 C CA . ALA A 1 267 ? 31.604 -19.271 47.449 1.00 57.12 267 ALA A CA 1
ATOM 2093 C C . ALA A 1 267 ? 32.617 -18.755 48.491 1.00 57.12 267 ALA A C 1
ATOM 2095 O O . ALA A 1 267 ? 33.817 -18.969 48.323 1.00 57.12 267 ALA A O 1
ATOM 2096 N N . TRP A 1 268 ? 32.175 -18.069 49.552 1.00 53.16 268 TRP A N 1
ATOM 2097 C CA . TRP A 1 268 ? 33.005 -17.689 50.702 1.00 53.16 268 TRP A CA 1
ATOM 2098 C C . TRP A 1 268 ? 32.966 -18.730 51.830 1.00 53.16 268 TRP A C 1
ATOM 2100 O O . TRP A 1 268 ? 33.995 -18.958 52.464 1.00 53.16 268 TRP A O 1
ATOM 2110 N N . THR A 1 269 ? 31.831 -19.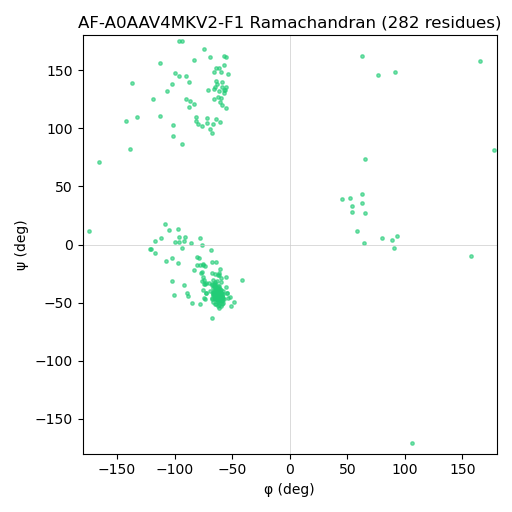400 52.059 1.00 56.88 269 THR A N 1
ATOM 2111 C CA . THR A 1 269 ? 31.700 -20.451 53.087 1.00 56.88 269 THR A CA 1
ATOM 2112 C C . THR A 1 269 ? 32.350 -21.777 52.695 1.00 56.88 269 THR A C 1
ATOM 2114 O O . THR A 1 269 ? 32.809 -22.506 53.570 1.00 56.88 269 THR A O 1
ATOM 2117 N N . GLU A 1 270 ? 32.435 -22.077 51.397 1.00 54.81 270 GLU A N 1
ATOM 2118 C CA . GLU A 1 270 ? 33.044 -23.310 50.873 1.00 54.81 270 GLU A CA 1
ATOM 2119 C C . GLU A 1 270 ? 34.538 -23.167 50.543 1.00 54.81 270 GLU A C 1
ATOM 2121 O O . GLU A 1 270 ? 35.167 -24.122 50.081 1.00 54.81 270 GLU A O 1
ATOM 2126 N N . ARG A 1 271 ? 35.160 -22.004 50.803 1.00 47.53 271 ARG A N 1
ATOM 2127 C CA . ARG A 1 271 ? 36.611 -21.873 50.614 1.00 47.53 271 ARG A CA 1
ATOM 2128 C C . ARG A 1 271 ? 37.339 -22.772 51.617 1.00 47.53 271 ARG A C 1
ATOM 2130 O O . ARG A 1 271 ? 37.133 -22.619 52.825 1.00 47.53 271 ARG A O 1
ATOM 2137 N N . PRO A 1 272 ? 38.227 -23.677 51.167 1.00 48.53 272 PRO A N 1
ATOM 2138 C CA . PRO A 1 272 ? 39.004 -24.501 52.079 1.00 48.53 272 PRO A CA 1
ATOM 2139 C C . PRO A 1 272 ? 39.856 -23.597 52.976 1.00 48.53 272 PRO A C 1
ATOM 2141 O O . PRO A 1 272 ? 40.651 -22.789 52.491 1.00 48.53 272 PRO A O 1
ATOM 2144 N N . LYS A 1 273 ? 39.685 -23.716 54.300 1.00 56.22 273 LYS A N 1
ATOM 2145 C CA . LYS A 1 273 ? 40.525 -22.995 55.267 1.00 56.22 273 LYS A CA 1
ATOM 2146 C C . LYS A 1 273 ? 41.991 -23.395 55.042 1.00 56.22 273 LYS A C 1
ATOM 2148 O O . LYS A 1 273 ? 42.261 -24.592 54.898 1.00 56.22 273 LYS A O 1
ATOM 2153 N N . PRO A 1 274 ? 42.944 -22.446 55.026 1.00 49.06 274 PRO A N 1
ATOM 2154 C CA . PRO A 1 274 ? 44.347 -22.769 54.805 1.00 49.06 274 PRO A CA 1
ATOM 2155 C C . PRO A 1 274 ? 44.825 -23.749 55.884 1.00 49.06 274 PRO A C 1
ATOM 2157 O O . PRO A 1 274 ? 44.761 -23.464 57.082 1.00 49.06 274 PRO A O 1
ATOM 2160 N N . ARG A 1 275 ? 45.281 -24.936 55.464 1.00 51.72 275 ARG A N 1
ATOM 2161 C CA . ARG A 1 275 ? 45.892 -25.925 56.359 1.00 51.72 275 ARG A CA 1
ATOM 2162 C C . ARG A 1 275 ? 47.213 -25.359 56.874 1.00 51.72 275 ARG A C 1
ATOM 2164 O O . ARG A 1 275 ? 48.217 -25.377 56.170 1.00 51.72 275 ARG A O 1
ATOM 2171 N N . VAL A 1 276 ? 47.225 -24.901 58.122 1.00 57.47 276 VAL A N 1
ATOM 2172 C CA . VAL A 1 276 ? 48.466 -24.613 58.848 1.00 57.47 276 VAL A CA 1
ATOM 2173 C C . VAL A 1 276 ? 49.148 -25.951 59.136 1.00 57.47 276 VAL A C 1
ATOM 2175 O O . VAL A 1 276 ? 48.755 -26.678 60.050 1.00 57.47 276 VAL A O 1
ATOM 2178 N N . SER A 1 277 ? 50.149 -26.323 58.335 1.00 50.28 277 SER A N 1
ATOM 2179 C CA . SER A 1 277 ? 50.934 -27.528 58.599 1.00 50.28 277 SER A CA 1
ATOM 2180 C C . SER A 1 277 ? 51.833 -27.286 59.813 1.00 50.28 277 SER A C 1
ATOM 2182 O O . SER A 1 277 ? 52.859 -26.612 59.713 1.00 50.28 277 SER A O 1
ATOM 2184 N N . ARG A 1 278 ? 51.477 -27.849 60.972 1.00 55.25 278 ARG A N 1
ATOM 2185 C CA . ARG A 1 278 ? 52.412 -27.987 62.096 1.00 55.25 278 ARG A CA 1
ATOM 2186 C C . ARG A 1 278 ? 53.491 -28.997 61.696 1.00 55.25 278 ARG A C 1
ATOM 2188 O O . ARG A 1 278 ? 53.284 -30.203 61.796 1.00 55.25 278 ARG A O 1
ATOM 2195 N N . ARG A 1 279 ? 54.639 -28.516 61.209 1.00 48.25 279 ARG A N 1
ATOM 2196 C CA . ARG A 1 279 ? 55.844 -29.345 61.068 1.00 48.25 279 ARG A CA 1
ATOM 2197 C C . ARG A 1 279 ? 56.401 -29.623 62.463 1.00 48.25 279 ARG A C 1
ATOM 2199 O O . ARG A 1 279 ? 56.934 -28.732 63.115 1.00 48.25 279 ARG A O 1
ATOM 2206 N N . ASN A 1 280 ? 56.266 -30.873 62.900 1.00 46.38 280 ASN A N 1
ATOM 2207 C CA . ASN A 1 280 ? 56.968 -31.421 64.055 1.00 46.38 280 ASN A CA 1
ATOM 2208 C C . ASN A 1 280 ? 58.475 -31.432 63.771 1.00 46.38 280 ASN A C 1
ATOM 2210 O O . ASN A 1 280 ? 58.960 -32.248 62.988 1.00 46.38 280 ASN A O 1
ATOM 2214 N N . ILE A 1 281 ? 59.213 -30.536 64.425 1.00 47.16 281 ILE A N 1
ATOM 2215 C CA . ILE A 1 281 ? 60.674 -30.577 64.481 1.00 47.16 281 ILE A CA 1
ATOM 2216 C C . ILE A 1 281 ? 61.048 -31.681 65.475 1.00 47.16 281 ILE A C 1
ATOM 2218 O O . ILE A 1 281 ? 60.935 -31.516 66.689 1.00 47.16 281 ILE A O 1
ATOM 2222 N N . ARG A 1 282 ? 61.441 -32.847 64.953 1.00 43.81 282 ARG A N 1
ATOM 2223 C CA . ARG A 1 282 ? 62.039 -33.930 65.739 1.00 43.81 282 ARG A CA 1
ATOM 2224 C C . ARG A 1 282 ? 63.533 -33.640 65.890 1.00 43.81 282 ARG A C 1
ATOM 2226 O O . ARG A 1 282 ? 64.237 -33.525 64.894 1.00 43.81 282 ARG A O 1
ATOM 2233 N N . LYS A 1 283 ? 63.976 -33.528 67.144 1.00 42.00 283 LYS A N 1
ATOM 2234 C CA . LYS A 1 283 ? 65.381 -33.446 67.559 1.00 42.00 283 LYS A CA 1
ATOM 2235 C C . LYS A 1 283 ? 66.170 -34.667 67.068 1.00 42.00 283 LYS A C 1
ATOM 2237 O O . LYS A 1 283 ? 65.752 -35.796 67.334 1.00 42.00 283 LYS A O 1
ATOM 2242 N N . LYS A 1 284 ? 67.317 -34.414 66.446 1.00 38.66 284 LYS A N 1
ATOM 2243 C CA . LYS A 1 284 ? 68.568 -35.154 66.622 1.00 38.66 284 LYS A CA 1
ATOM 2244 C C . LYS A 1 284 ? 69.702 -34.143 66.581 1.00 38.66 284 LYS A C 1
ATOM 2246 O O . LYS A 1 284 ? 69.578 -33.203 65.768 1.00 38.66 284 LYS A O 1
#

Mean predicted aligned error: 12.48 Å